Protein AF-A0A843VL43-F1 (afdb_monomer_lite)

Structure (mmCIF, N/CA/C/O backbone):
data_AF-A0A843VL43-F1
#
_entry.id   AF-A0A843VL43-F1
#
loop_
_atom_site.group_PDB
_atom_site.id
_atom_site.type_symbol
_atom_site.label_atom_id
_atom_site.label_alt_id
_atom_site.label_comp_id
_atom_site.label_asym_id
_atom_site.label_entity_id
_atom_site.label_seq_id
_atom_site.pdbx_PDB_ins_code
_atom_site.Cartn_x
_atom_site.Cartn_y
_atom_site.Cartn_z
_atom_site.occupancy
_atom_site.B_iso_or_equiv
_atom_site.auth_seq_id
_atom_site.auth_comp_id
_atom_site.auth_asym_id
_atom_site.auth_atom_id
_atom_site.pdbx_PDB_model_num
ATOM 1 N N . MET A 1 1 ? 20.972 -14.128 -16.898 1.00 31.17 1 MET A N 1
ATOM 2 C CA . MET A 1 1 ? 20.343 -14.040 -15.560 1.00 31.17 1 MET A CA 1
ATOM 3 C C . MET A 1 1 ? 18.910 -14.542 -15.650 1.00 31.17 1 MET A C 1
ATOM 5 O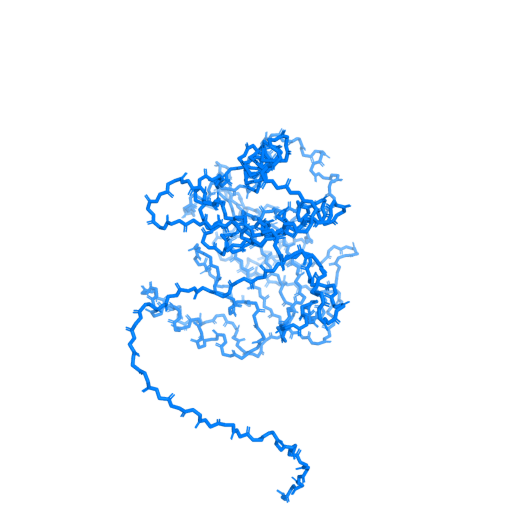 O . MET A 1 1 ? 18.138 -13.987 -16.421 1.00 31.17 1 MET A O 1
ATOM 9 N N . PHE A 1 2 ? 18.573 -15.633 -14.955 1.00 25.14 2 PHE A N 1
ATOM 10 C CA . PHE A 1 2 ? 17.265 -16.288 -15.079 1.00 25.14 2 PHE A CA 1
ATOM 11 C C . PHE A 1 2 ? 16.235 -15.704 -14.109 1.00 25.14 2 PHE A C 1
ATOM 13 O O . PHE A 1 2 ? 16.457 -15.622 -12.905 1.00 25.14 2 PHE A O 1
ATOM 20 N N . SER A 1 3 ? 15.097 -15.310 -14.669 1.00 29.28 3 SER A N 1
ATOM 21 C CA . SER A 1 3 ? 13.958 -14.687 -14.008 1.00 29.28 3 SER A CA 1
ATOM 22 C C . SER A 1 3 ? 12.951 -15.737 -13.520 1.00 29.28 3 SER A C 1
ATOM 24 O O . SER A 1 3 ? 12.512 -16.574 -14.311 1.00 29.28 3 SER A O 1
ATOM 26 N N . SER A 1 4 ? 12.523 -15.672 -12.260 1.00 27.12 4 SER A N 1
ATOM 27 C CA . SER A 1 4 ? 11.413 -16.501 -11.762 1.00 27.12 4 SER A CA 1
ATOM 28 C C . SER A 1 4 ? 10.086 -15.755 -11.872 1.00 27.12 4 SER A C 1
ATOM 30 O O . SER A 1 4 ? 10.003 -14.638 -11.365 1.00 27.12 4 SER A O 1
ATOM 32 N N . PRO A 1 5 ? 9.032 -16.330 -12.472 1.00 26.53 5 PRO A N 1
ATOM 33 C CA . PRO A 1 5 ? 7.680 -15.825 -12.281 1.00 26.53 5 PRO A CA 1
ATOM 34 C C . PRO A 1 5 ? 7.217 -16.220 -10.871 1.00 26.53 5 PRO A C 1
ATOM 36 O O . PRO A 1 5 ? 7.034 -17.402 -10.581 1.00 26.53 5 PRO A O 1
ATOM 39 N N . SER A 1 6 ? 7.075 -15.242 -9.975 1.00 32.88 6 SER A N 1
ATOM 40 C CA . SER A 1 6 ? 6.567 -15.488 -8.620 1.00 32.88 6 SER A CA 1
ATOM 41 C C . SER A 1 6 ? 5.040 -15.331 -8.574 1.00 32.88 6 SER A C 1
ATOM 43 O O . SER A 1 6 ? 4.524 -14.425 -9.234 1.00 32.88 6 SER A O 1
ATOM 45 N N . PRO A 1 7 ? 4.291 -16.167 -7.832 1.00 29.91 7 PRO A N 1
ATOM 46 C CA . PRO A 1 7 ? 2.834 -16.131 -7.853 1.00 29.91 7 PRO A CA 1
ATOM 47 C C . PRO A 1 7 ? 2.217 -15.162 -6.846 1.00 29.91 7 PRO A C 1
ATOM 49 O O . PRO A 1 7 ? 2.772 -14.918 -5.777 1.00 29.91 7 PRO A O 1
ATOM 52 N N . GLU A 1 8 ? 1.012 -14.704 -7.181 1.00 32.78 8 GLU A N 1
ATOM 53 C CA . GLU A 1 8 ? 0.122 -13.880 -6.360 1.00 32.78 8 GLU A CA 1
ATOM 54 C C . GLU A 1 8 ? -0.088 -14.443 -4.940 1.00 32.78 8 GLU A C 1
ATOM 56 O O . GLU A 1 8 ? -0.397 -15.625 -4.748 1.00 32.78 8 GLU A O 1
ATOM 61 N N . GLY A 1 9 ? 0.086 -13.571 -3.942 1.00 31.22 9 GLY A N 1
ATOM 62 C CA . GLY A 1 9 ? -0.143 -13.830 -2.518 1.00 31.22 9 GLY A CA 1
ATOM 63 C C . GLY A 1 9 ? 0.781 -12.999 -1.610 1.00 31.22 9 GLY A C 1
ATOM 64 O O . GLY A 1 9 ? 1.846 -12.560 -2.058 1.00 31.22 9 GLY A O 1
ATOM 65 N N . PRO A 1 10 ? 0.414 -12.763 -0.333 1.00 28.89 10 PRO A N 1
ATOM 66 C CA . PRO A 1 10 ? 1.282 -12.065 0.610 1.00 28.89 10 PRO A CA 1
ATOM 67 C C . PRO A 1 10 ? 2.592 -12.846 0.777 1.00 28.89 10 PRO A C 1
ATOM 69 O O . PRO A 1 10 ? 2.598 -14.042 1.082 1.00 28.89 10 PRO A O 1
ATOM 72 N N . ARG A 1 11 ? 3.715 -12.162 0.524 1.00 39.88 11 ARG A N 1
ATOM 73 C CA . ARG A 1 11 ? 5.058 -12.744 0.617 1.00 39.88 11 ARG A CA 1
ATOM 74 C C . ARG A 1 11 ? 5.336 -13.193 2.057 1.00 39.88 11 ARG A C 1
ATOM 76 O O . ARG A 1 11 ? 5.078 -12.418 2.978 1.00 39.88 11 ARG A O 1
ATOM 83 N N . PRO A 1 12 ? 5.938 -14.372 2.283 1.00 33.97 12 PRO A N 1
ATOM 84 C CA . PRO A 1 12 ? 6.539 -14.664 3.578 1.00 33.97 12 PRO A CA 1
ATOM 85 C C . PRO A 1 12 ? 7.670 -13.655 3.857 1.00 33.97 12 PRO A C 1
ATOM 87 O O . PRO A 1 12 ? 8.388 -13.254 2.933 1.00 33.97 12 PRO A O 1
ATOM 90 N N . ARG A 1 13 ? 7.861 -13.261 5.130 1.00 34.88 13 ARG A N 1
ATOM 91 C CA . ARG A 1 13 ? 8.967 -12.377 5.581 1.00 34.88 13 ARG A CA 1
ATOM 92 C C . ARG A 1 13 ? 10.348 -12.839 5.070 1.00 34.88 13 ARG A C 1
ATOM 94 O O . ARG A 1 13 ? 11.246 -12.019 4.921 1.00 34.88 13 ARG A O 1
ATOM 101 N N . SER A 1 14 ? 10.482 -14.116 4.700 1.00 39.47 14 SER A N 1
ATOM 102 C CA . SER A 1 14 ? 11.682 -14.739 4.128 1.00 39.47 14 SER A CA 1
ATOM 103 C C . SER A 1 14 ? 12.162 -14.181 2.783 1.00 39.47 14 SER A C 1
ATOM 105 O O . SER A 1 14 ? 13.326 -14.365 2.446 1.00 39.47 14 SER A O 1
ATOM 107 N N . SER A 1 15 ? 11.317 -13.489 2.006 1.00 38.56 15 SER A N 1
ATOM 108 C CA . SER A 1 15 ? 11.760 -12.833 0.759 1.00 38.56 15 SER A CA 1
ATOM 109 C C . SER A 1 15 ? 12.540 -11.534 1.010 1.00 38.56 15 SER A C 1
ATOM 111 O O . SER A 1 15 ? 13.099 -10.982 0.062 1.00 38.56 15 SER A O 1
ATOM 113 N N . LYS A 1 16 ? 12.533 -11.025 2.249 1.00 40.84 16 LYS A N 1
ATOM 114 C CA . LYS A 1 16 ? 13.199 -9.782 2.665 1.00 40.84 16 LYS A CA 1
ATOM 115 C C . LYS A 1 16 ? 14.352 -10.012 3.648 1.00 40.84 16 LYS A C 1
ATOM 117 O O . LYS A 1 16 ? 14.972 -9.045 4.055 1.00 40.84 16 LYS A O 1
ATOM 122 N N . THR A 1 17 ? 14.630 -11.257 4.032 1.00 45.25 17 THR A N 1
ATOM 123 C CA . THR A 1 17 ? 15.691 -11.589 4.994 1.00 45.25 17 THR A CA 1
ATOM 124 C C . THR A 1 17 ? 16.971 -12.035 4.289 1.00 45.25 17 THR A C 1
ATOM 126 O O . THR A 1 17 ? 16.927 -12.526 3.149 1.00 45.25 17 THR A O 1
ATOM 129 N N . ALA A 1 18 ? 18.084 -11.816 4.992 1.00 48.31 18 ALA A N 1
ATOM 130 C CA . ALA A 1 18 ? 19.456 -12.077 4.583 1.00 48.31 18 ALA A CA 1
ATOM 131 C C . ALA A 1 18 ? 19.684 -13.506 4.064 1.00 48.31 18 ALA A C 1
ATOM 133 O O . ALA A 1 18 ? 19.039 -14.447 4.525 1.00 48.31 18 ALA A O 1
ATOM 134 N N . PHE A 1 19 ? 20.607 -13.567 3.102 1.00 52.16 19 PHE A N 1
ATOM 135 C CA . PHE A 1 19 ? 21.397 -14.642 2.481 1.00 52.16 19 PHE A CA 1
ATOM 136 C C . PHE A 1 19 ? 21.103 -16.131 2.755 1.00 52.16 19 PHE A C 1
ATOM 138 O O . PHE A 1 19 ? 21.206 -16.925 1.826 1.00 52.16 19 PHE A O 1
ATOM 145 N N . ASP A 1 20 ? 20.702 -16.541 3.957 1.00 55.72 20 ASP A N 1
ATOM 146 C CA . ASP A 1 20 ? 20.701 -17.957 4.310 1.00 55.72 20 ASP A CA 1
ATOM 147 C C . ASP A 1 20 ? 19.389 -18.671 3.954 1.00 55.72 20 ASP A C 1
ATOM 149 O O . ASP A 1 20 ? 18.284 -18.385 4.458 1.00 55.72 20 ASP A O 1
ATOM 153 N N . ASN A 1 21 ? 19.551 -19.700 3.118 1.00 62.78 21 ASN A N 1
ATOM 154 C CA . ASN A 1 21 ? 18.560 -20.720 2.798 1.00 62.78 21 ASN A CA 1
ATOM 155 C C . ASN A 1 21 ? 17.342 -20.235 1.990 1.00 62.78 21 ASN A C 1
ATOM 157 O O . ASN A 1 21 ? 16.242 -20.771 2.164 1.00 62.78 21 ASN A O 1
ATOM 161 N N . ARG A 1 22 ? 17.471 -19.263 1.076 1.00 67.19 22 ARG A N 1
ATOM 162 C CA . ARG A 1 22 ? 16.361 -18.878 0.177 1.00 67.19 22 ARG A CA 1
ATOM 163 C C . ARG A 1 22 ? 15.940 -20.012 -0.717 1.00 67.19 22 ARG A C 1
ATOM 165 O O . ARG A 1 22 ? 14.743 -20.233 -0.884 1.00 67.19 22 ARG A O 1
ATOM 172 N N . THR A 1 23 ? 16.909 -20.738 -1.258 1.00 72.38 23 THR A N 1
ATOM 173 C CA . THR A 1 23 ? 16.643 -21.881 -2.129 1.00 72.38 23 THR A CA 1
ATOM 174 C C . THR A 1 23 ? 15.822 -22.925 -1.375 1.00 72.38 23 THR A C 1
ATOM 176 O O . THR A 1 23 ? 14.791 -23.400 -1.857 1.00 72.38 23 THR A O 1
ATOM 179 N N . THR A 1 24 ? 16.227 -23.217 -0.140 1.00 74.38 24 THR A N 1
ATOM 180 C CA . THR A 1 24 ? 15.564 -24.164 0.761 1.00 74.38 24 THR A CA 1
ATOM 181 C C . THR A 1 24 ? 14.163 -23.686 1.148 1.00 74.38 24 THR A C 1
ATOM 183 O O . THR A 1 24 ? 13.197 -24.440 1.025 1.00 74.38 24 THR A O 1
ATOM 186 N N . LYS A 1 25 ? 14.010 -22.412 1.529 1.00 74.75 25 LYS A N 1
ATOM 187 C CA . LYS A 1 25 ? 12.719 -21.801 1.889 1.00 74.75 25 LYS A CA 1
ATOM 188 C C . LYS A 1 25 ? 11.757 -21.747 0.700 1.00 74.75 25 LYS A C 1
ATOM 190 O O . LYS A 1 25 ? 10.573 -22.026 0.868 1.00 74.75 25 LYS A O 1
ATOM 195 N N . ALA A 1 26 ? 12.246 -21.439 -0.501 1.00 71.81 26 ALA A N 1
ATOM 196 C CA . ALA A 1 26 ? 11.446 -21.421 -1.723 1.00 71.81 26 ALA A CA 1
ATOM 197 C C . ALA A 1 26 ? 10.959 -22.829 -2.098 1.00 71.81 26 ALA A C 1
ATOM 199 O O . ALA A 1 26 ? 9.775 -23.005 -2.390 1.00 71.81 26 ALA A O 1
ATOM 200 N N . LYS A 1 27 ? 11.834 -23.845 -2.015 1.00 80.62 27 LYS A N 1
ATOM 201 C CA . LYS A 1 27 ? 11.464 -25.258 -2.215 1.00 80.62 27 LYS A CA 1
ATOM 202 C C . LYS A 1 27 ? 10.438 -25.727 -1.177 1.00 80.62 27 LYS A C 1
ATOM 204 O O . LYS A 1 27 ? 9.436 -26.340 -1.543 1.00 80.62 27 LYS A O 1
ATOM 209 N N . ALA A 1 28 ? 10.643 -25.397 0.099 1.00 80.69 28 ALA A N 1
ATOM 210 C CA . ALA A 1 28 ? 9.714 -25.730 1.179 1.00 80.69 28 ALA A CA 1
ATOM 211 C C . ALA A 1 28 ? 8.342 -25.064 0.981 1.00 80.69 28 ALA A C 1
ATOM 213 O O . ALA A 1 28 ? 7.307 -25.723 1.078 1.00 80.69 28 ALA A O 1
ATOM 214 N N . TRP A 1 29 ? 8.318 -23.778 0.622 1.00 74.31 29 TRP A N 1
ATOM 215 C CA . TRP A 1 29 ? 7.084 -23.054 0.321 1.00 74.31 29 TRP A CA 1
ATOM 216 C C . TRP A 1 29 ? 6.353 -23.629 -0.897 1.00 74.31 29 TRP A C 1
ATOM 218 O O . TRP A 1 29 ? 5.137 -23.813 -0.847 1.00 74.31 29 TRP A O 1
ATOM 228 N N . ALA A 1 30 ? 7.074 -23.970 -1.969 1.00 80.75 30 ALA A N 1
ATOM 229 C CA . ALA A 1 30 ? 6.486 -24.596 -3.151 1.00 80.75 30 ALA A CA 1
ATOM 230 C C . ALA A 1 30 ? 5.845 -25.951 -2.812 1.00 80.75 30 ALA A C 1
ATOM 232 O O . ALA A 1 30 ? 4.722 -26.214 -3.246 1.00 80.75 30 ALA A O 1
ATOM 233 N N . LYS A 1 31 ? 6.497 -26.755 -1.958 1.00 84.31 31 LYS A N 1
ATOM 234 C CA . LYS A 1 31 ? 5.947 -28.014 -1.431 1.00 84.31 31 LYS A CA 1
ATOM 235 C C . LYS A 1 31 ? 4.651 -27.780 -0.648 1.00 84.31 31 LYS A C 1
ATOM 237 O O . LYS A 1 31 ? 3.651 -28.435 -0.926 1.00 84.31 31 LYS A O 1
ATOM 242 N N . ILE A 1 32 ? 4.634 -26.804 0.266 1.00 84.19 32 ILE A N 1
ATOM 243 C CA . ILE A 1 32 ? 3.438 -26.433 1.048 1.00 84.19 32 ILE A CA 1
ATOM 244 C C . ILE A 1 32 ? 2.298 -25.976 0.131 1.00 84.19 32 ILE A C 1
ATOM 246 O O . ILE A 1 32 ? 1.143 -26.346 0.327 1.00 84.19 32 ILE A O 1
ATOM 250 N N . LYS A 1 33 ? 2.607 -25.177 -0.893 1.00 71.81 33 LYS A N 1
ATOM 251 C CA . LYS A 1 33 ? 1.617 -24.630 -1.829 1.00 71.81 33 LYS A CA 1
ATOM 252 C C . LYS A 1 33 ? 1.274 -25.566 -2.988 1.00 71.81 33 LYS A C 1
ATOM 254 O O . LYS A 1 33 ? 0.540 -25.142 -3.877 1.00 71.81 33 LYS A O 1
ATOM 259 N N . ARG A 1 34 ? 1.776 -26.810 -2.985 1.00 78.69 34 ARG A N 1
ATOM 260 C CA . ARG A 1 34 ? 1.585 -27.802 -4.060 1.00 78.69 34 ARG A CA 1
ATOM 261 C C . ARG A 1 34 ? 1.915 -27.233 -5.448 1.00 78.69 34 ARG A C 1
ATOM 263 O O . ARG A 1 34 ? 1.196 -27.464 -6.416 1.00 78.69 34 ARG A O 1
ATOM 270 N N . ARG A 1 35 ? 2.990 -26.446 -5.543 1.00 73.31 35 ARG A N 1
ATOM 271 C CA . ARG A 1 35 ? 3.456 -25.831 -6.794 1.00 73.31 35 ARG A CA 1
ATOM 272 C C . ARG A 1 35 ? 4.656 -26.583 -7.351 1.00 73.31 35 ARG A C 1
ATOM 274 O O . ARG A 1 35 ? 5.523 -27.023 -6.600 1.00 73.31 35 ARG A O 1
ATOM 281 N N . GLN A 1 36 ? 4.720 -26.680 -8.676 1.00 75.00 36 GLN A N 1
ATOM 282 C CA . GLN A 1 36 ? 5.888 -27.217 -9.364 1.00 75.00 36 GLN A CA 1
ATOM 283 C C . GLN A 1 36 ? 7.069 -26.254 -9.223 1.00 75.00 36 GLN A C 1
ATOM 285 O O . GLN A 1 36 ? 6.929 -25.045 -9.420 1.00 75.00 36 GLN A O 1
ATOM 290 N N . VAL A 1 37 ? 8.230 -26.802 -8.871 1.00 73.12 37 VAL A N 1
ATOM 291 C CA . VAL A 1 37 ? 9.492 -26.063 -8.824 1.00 73.12 37 VAL A CA 1
ATOM 292 C C . VAL A 1 37 ? 10.129 -26.140 -10.215 1.00 73.12 37 VAL A C 1
ATOM 294 O O . VAL A 1 37 ? 10.213 -27.238 -10.767 1.00 73.12 37 VAL A O 1
ATOM 297 N N . PRO A 1 38 ? 10.559 -25.014 -10.810 1.00 68.75 38 PRO A N 1
ATOM 298 C CA . PRO A 1 38 ? 11.208 -25.032 -12.115 1.00 68.75 38 PRO A CA 1
ATOM 299 C C . PRO A 1 38 ? 12.519 -25.828 -12.073 1.00 68.75 38 PRO A C 1
ATOM 301 O O . PRO A 1 38 ? 13.222 -25.830 -11.064 1.00 68.75 38 PRO A O 1
ATOM 304 N N . HIS A 1 39 ? 12.853 -26.482 -13.190 1.00 63.81 39 HIS A N 1
ATOM 305 C CA . HIS A 1 39 ? 14.046 -27.329 -13.305 1.00 63.81 39 HIS A CA 1
ATOM 306 C C . HIS A 1 39 ? 15.350 -26.539 -13.108 1.00 63.81 39 HIS A C 1
ATOM 308 O O . HIS A 1 39 ? 16.287 -27.019 -12.477 1.00 63.81 39 HIS A O 1
ATOM 314 N N . THR A 1 40 ? 15.379 -25.294 -13.584 1.00 60.34 40 THR A N 1
ATOM 315 C CA . THR A 1 40 ? 16.454 -24.339 -13.308 1.00 60.34 40 THR A CA 1
ATOM 316 C C . THR A 1 40 ? 15.930 -23.304 -12.327 1.00 60.34 40 THR A C 1
ATOM 318 O O . THR A 1 40 ? 15.008 -22.547 -12.641 1.00 60.34 40 THR A O 1
ATOM 321 N N . LEU A 1 41 ? 16.502 -23.281 -11.128 1.00 61.88 41 LEU A N 1
ATOM 322 C CA . LEU A 1 41 ? 16.213 -22.237 -10.154 1.00 61.88 41 LEU A CA 1
ATOM 323 C C . LEU A 1 41 ? 16.915 -20.938 -10.579 1.00 61.88 41 LEU A C 1
ATOM 325 O O . LEU A 1 41 ? 17.979 -20.999 -11.203 1.00 61.88 41 LEU A O 1
ATOM 329 N N . PRO A 1 42 ? 16.337 -19.761 -10.277 1.00 59.44 42 PRO A N 1
ATOM 330 C CA . PRO A 1 42 ? 17.087 -18.515 -10.391 1.00 59.44 42 PRO A CA 1
ATOM 331 C C . PRO A 1 42 ? 18.363 -18.642 -9.554 1.00 59.44 42 PRO A C 1
ATOM 333 O O . PRO A 1 42 ? 18.389 -19.397 -8.579 1.00 59.44 42 PRO A O 1
ATOM 336 N N . TYR A 1 43 ? 19.405 -17.914 -9.950 1.00 60.00 43 TYR A N 1
ATOM 337 C CA . TYR A 1 43 ? 20.665 -17.874 -9.212 1.00 60.00 43 TYR A CA 1
ATOM 338 C C . TYR A 1 43 ? 20.350 -17.622 -7.721 1.00 60.00 43 TYR A C 1
ATOM 340 O O . TYR A 1 43 ? 19.564 -16.726 -7.396 1.00 60.00 43 TYR A O 1
ATOM 348 N N . GLY A 1 44 ? 20.779 -18.564 -6.876 1.00 63.03 44 GLY A N 1
ATOM 349 C CA . GLY A 1 44 ? 20.253 -18.774 -5.528 1.00 63.03 44 GLY A CA 1
ATOM 350 C C . GLY A 1 44 ? 21.020 -18.003 -4.460 1.00 63.03 44 GLY A C 1
ATOM 351 O O . GLY A 1 44 ? 21.493 -16.894 -4.697 1.00 63.03 44 GLY A O 1
ATOM 352 N N . ASP A 1 45 ? 21.121 -18.610 -3.277 1.00 53.81 45 ASP A N 1
ATOM 353 C CA . ASP A 1 45 ? 22.027 -18.178 -2.206 1.00 53.81 45 ASP A CA 1
ATOM 354 C C . ASP A 1 45 ? 23.430 -17.943 -2.831 1.00 53.81 45 ASP A C 1
ATOM 356 O O . ASP A 1 45 ? 23.800 -18.685 -3.740 1.00 53.81 45 ASP A O 1
ATOM 360 N N . PHE A 1 46 ? 24.171 -16.899 -2.438 1.00 58.25 46 PHE A N 1
ATOM 361 C CA . PHE A 1 46 ? 25.468 -16.492 -3.037 1.00 58.25 46 PHE A CA 1
ATOM 362 C C . PHE A 1 46 ? 25.473 -15.631 -4.303 1.00 58.25 46 PHE A C 1
ATOM 364 O O . PHE A 1 46 ? 26.480 -15.611 -5.012 1.00 58.25 46 PHE A O 1
ATOM 371 N N . CYS A 1 47 ? 24.422 -14.857 -4.587 1.00 67.69 47 CYS A N 1
ATOM 372 C CA . CYS A 1 47 ? 24.537 -13.846 -5.636 1.00 67.69 47 CYS A CA 1
ATOM 373 C C . CYS A 1 47 ? 24.336 -12.402 -5.215 1.00 67.69 47 CYS A C 1
ATOM 375 O O . CYS A 1 47 ? 23.284 -12.022 -4.704 1.00 67.69 47 CYS A O 1
ATOM 377 N N . GLY A 1 48 ? 25.368 -11.605 -5.510 1.00 72.31 48 GLY A N 1
ATOM 378 C CA . GLY A 1 48 ? 25.447 -10.187 -5.196 1.00 72.31 48 GLY A CA 1
ATOM 379 C C . GLY A 1 48 ? 24.360 -9.344 -5.834 1.00 72.31 48 GLY A C 1
ATOM 380 O O . GLY A 1 48 ? 23.912 -8.366 -5.252 1.00 72.31 48 GLY A O 1
ATOM 381 N N . VAL A 1 49 ? 23.859 -9.741 -7.007 1.00 79.31 49 VAL A N 1
ATOM 382 C CA . VAL A 1 49 ? 22.756 -9.045 -7.673 1.00 79.31 49 VAL A CA 1
ATOM 383 C C . VAL A 1 49 ? 21.691 -10.035 -8.109 1.00 79.31 49 VAL A C 1
ATOM 385 O O . VAL A 1 49 ? 21.975 -11.045 -8.752 1.00 79.31 49 VAL A O 1
ATOM 388 N N . SER A 1 50 ? 20.434 -9.713 -7.805 1.00 81.88 50 SER A N 1
ATOM 389 C CA . SER A 1 50 ? 19.284 -10.513 -8.232 1.00 81.88 50 SER A CA 1
ATOM 390 C C . SER A 1 50 ? 18.243 -9.650 -8.934 1.00 81.88 50 SER A C 1
ATOM 392 O O . SER A 1 50 ? 17.952 -8.541 -8.486 1.00 81.88 50 SER A O 1
ATOM 394 N N . ILE A 1 51 ? 17.630 -10.186 -9.989 1.00 82.88 51 ILE A N 1
ATOM 395 C CA . ILE A 1 51 ? 16.530 -9.537 -10.703 1.00 82.88 51 ILE A CA 1
ATOM 396 C C . ILE A 1 51 ? 15.249 -10.310 -10.426 1.00 82.88 51 ILE A C 1
ATOM 398 O O . ILE A 1 51 ? 15.144 -11.502 -10.714 1.00 82.88 51 ILE A O 1
ATOM 402 N N . ASN A 1 52 ? 14.253 -9.610 -9.901 1.00 81.69 52 ASN A N 1
ATOM 403 C CA . ASN A 1 52 ? 12.900 -10.114 -9.778 1.00 81.69 52 ASN A CA 1
ATOM 404 C C . ASN A 1 52 ? 11.995 -9.385 -10.767 1.00 81.69 52 ASN A C 1
ATOM 406 O O . ASN A 1 52 ? 12.133 -8.181 -10.974 1.00 81.69 52 ASN A O 1
ATOM 410 N N . TRP A 1 53 ? 11.042 -10.099 -11.347 1.00 80.50 53 TRP A N 1
ATOM 411 C CA . TRP A 1 53 ? 10.036 -9.493 -12.200 1.00 80.50 53 TRP A CA 1
ATOM 412 C C . TRP A 1 53 ? 8.662 -10.089 -11.926 1.00 80.50 53 TRP A C 1
ATOM 414 O O . TRP A 1 53 ? 8.522 -11.243 -11.522 1.00 80.50 53 TRP A O 1
ATOM 424 N N . TYR A 1 54 ? 7.625 -9.297 -12.128 1.00 76.12 54 TYR A N 1
ATOM 425 C CA . TYR A 1 54 ? 6.261 -9.782 -12.036 1.00 76.12 54 TYR A CA 1
ATOM 426 C C . TYR A 1 54 ? 5.391 -9.040 -13.022 1.00 76.12 54 TYR A C 1
ATOM 428 O O . TYR A 1 54 ? 5.576 -7.845 -13.261 1.00 76.12 54 TYR A O 1
ATOM 436 N N . VAL A 1 55 ? 4.441 -9.762 -13.603 1.00 77.38 55 VAL A N 1
ATOM 437 C CA . VAL A 1 55 ? 3.445 -9.136 -14.459 1.00 77.38 55 VAL A CA 1
ATOM 438 C C . VAL A 1 55 ? 2.610 -8.216 -13.581 1.00 77.38 55 VAL A C 1
ATOM 440 O O . VAL A 1 55 ? 2.092 -8.625 -12.547 1.00 77.38 55 VAL A O 1
ATOM 443 N N . TYR A 1 56 ? 2.592 -6.944 -13.952 1.00 64.44 56 TYR A N 1
ATOM 444 C CA . TYR A 1 56 ? 2.112 -5.863 -13.111 1.00 64.44 56 TYR A CA 1
ATOM 445 C C . TYR A 1 56 ? 0.723 -5.399 -13.518 1.00 64.44 56 TYR A C 1
ATOM 447 O O . TYR A 1 56 ? -0.115 -5.147 -12.665 1.00 64.44 56 TYR A O 1
ATOM 455 N N . SER A 1 57 ? 0.457 -5.309 -14.820 1.00 67.31 57 SER A N 1
ATOM 456 C CA . SER A 1 57 ? -0.888 -5.021 -15.304 1.00 67.31 57 SER A CA 1
ATOM 457 C C . SER A 1 57 ? -1.108 -5.561 -16.701 1.00 67.31 57 SER A C 1
ATOM 459 O O . SER A 1 57 ? -0.179 -5.622 -17.507 1.00 67.31 57 SER A O 1
ATOM 461 N N . ASP A 1 58 ? -2.361 -5.881 -16.997 1.00 68.56 58 ASP A N 1
ATOM 462 C CA . ASP A 1 58 ? -2.808 -6.225 -18.337 1.00 68.56 58 ASP A CA 1
ATOM 463 C C . ASP A 1 58 ? -3.838 -5.206 -18.834 1.00 68.56 58 ASP A C 1
ATOM 465 O O . ASP A 1 58 ? -4.799 -4.872 -18.138 1.00 68.56 58 ASP A O 1
ATOM 469 N N . TYR A 1 59 ? -3.652 -4.675 -20.041 1.00 66.38 59 TYR A N 1
ATOM 470 C CA . TYR A 1 59 ? -4.574 -3.719 -20.653 1.00 66.38 59 TYR A CA 1
ATOM 471 C C . TYR A 1 59 ? -4.906 -4.105 -22.099 1.00 66.38 59 TYR A C 1
ATOM 473 O O . TYR A 1 59 ? -4.394 -5.066 -22.672 1.00 66.38 59 TYR A O 1
ATOM 481 N N . ARG A 1 60 ? -5.845 -3.373 -22.716 1.00 66.44 60 ARG A N 1
ATOM 482 C CA . ARG A 1 60 ? -6.369 -3.729 -24.050 1.00 66.44 60 ARG A CA 1
ATOM 483 C C . ARG A 1 60 ? -5.282 -3.780 -25.130 1.00 66.44 60 ARG A C 1
ATOM 485 O O . ARG A 1 60 ? -5.349 -4.624 -26.010 1.00 66.44 60 ARG A O 1
ATOM 492 N N . LYS A 1 61 ? -4.303 -2.872 -25.068 1.00 75.94 61 LYS A N 1
ATOM 493 C CA . LYS A 1 61 ? -3.262 -2.704 -26.098 1.00 75.94 61 LYS A CA 1
ATOM 494 C C . LYS A 1 61 ? -1.923 -3.362 -25.739 1.00 75.94 61 LYS A C 1
ATOM 496 O O . LYS A 1 61 ? -1.029 -3.395 -26.578 1.00 75.94 61 LYS A O 1
ATOM 501 N N . GLY A 1 62 ? -1.769 -3.881 -24.525 1.00 82.44 62 GLY A N 1
ATOM 502 C CA . GLY A 1 62 ? -0.462 -4.236 -23.989 1.00 82.44 62 GLY A CA 1
ATOM 503 C C . GLY A 1 62 ? -0.534 -4.747 -22.562 1.00 82.44 62 GLY A C 1
ATOM 504 O O . GLY A 1 62 ? -1.616 -4.982 -22.030 1.00 82.44 62 GLY A O 1
ATOM 505 N N . TRP A 1 63 ? 0.628 -4.897 -21.958 1.00 80.88 63 TRP A N 1
ATOM 506 C CA . TRP A 1 63 ? 0.802 -5.308 -20.578 1.00 80.88 63 TRP A CA 1
ATOM 507 C C . TRP A 1 63 ? 2.086 -4.706 -20.024 1.00 80.88 63 TRP A C 1
ATOM 509 O O . TRP A 1 63 ? 2.963 -4.269 -20.768 1.00 80.88 63 TRP A O 1
ATOM 519 N N . THR A 1 64 ? 2.198 -4.660 -18.705 1.00 82.94 64 THR A N 1
ATOM 520 C CA . THR A 1 64 ? 3.417 -4.225 -18.031 1.00 82.94 64 THR A CA 1
ATOM 521 C C . THR A 1 64 ? 3.924 -5.300 -17.093 1.00 82.94 64 THR A C 1
ATOM 523 O O . THR A 1 64 ? 3.148 -6.072 -16.533 1.00 82.94 64 THR A O 1
ATOM 526 N N . ALA A 1 65 ? 5.234 -5.323 -16.890 1.00 83.62 65 ALA A N 1
ATOM 527 C CA . ALA A 1 65 ? 5.868 -6.056 -15.810 1.00 83.62 65 ALA A CA 1
ATOM 528 C C . ALA A 1 65 ? 6.653 -5.081 -14.940 1.00 83.62 65 ALA A C 1
ATOM 530 O O . ALA A 1 65 ? 7.315 -4.180 -15.453 1.00 83.62 65 ALA A O 1
ATOM 531 N N . ARG A 1 66 ? 6.592 -5.250 -13.621 1.00 85.38 66 ARG A N 1
ATOM 532 C CA . ARG A 1 66 ? 7.507 -4.552 -12.727 1.00 85.38 66 ARG A CA 1
ATOM 533 C C . ARG A 1 66 ? 8.770 -5.386 -12.623 1.00 85.38 66 ARG A C 1
ATOM 535 O O . ARG A 1 66 ? 8.703 -6.578 -12.337 1.00 85.38 66 ARG A O 1
ATOM 542 N N . ILE A 1 67 ? 9.903 -4.738 -12.830 1.00 86.19 67 ILE A N 1
ATOM 543 C CA . ILE A 1 67 ? 11.228 -5.287 -12.594 1.00 86.19 67 ILE A CA 1
ATOM 544 C C . ILE A 1 67 ? 11.795 -4.675 -11.314 1.00 86.19 67 ILE A C 1
ATOM 546 O O . ILE A 1 67 ? 11.573 -3.505 -11.003 1.00 86.19 67 ILE A O 1
ATOM 550 N N . THR A 1 68 ? 12.491 -5.478 -10.525 1.00 86.94 68 THR A N 1
ATOM 551 C CA . THR A 1 68 ? 13.245 -5.030 -9.360 1.00 86.94 68 THR A CA 1
ATOM 552 C C . THR A 1 68 ? 14.626 -5.643 -9.411 1.00 86.94 68 THR A C 1
ATOM 554 O O . THR A 1 68 ? 14.754 -6.863 -9.482 1.00 86.94 68 THR A O 1
ATOM 557 N N . ILE A 1 69 ? 15.637 -4.791 -9.350 1.00 86.88 69 ILE A N 1
ATOM 558 C CA . ILE A 1 69 ? 17.035 -5.179 -9.245 1.00 86.88 69 ILE A CA 1
ATOM 559 C C . ILE A 1 69 ? 17.424 -4.985 -7.788 1.00 86.88 69 ILE A C 1
ATOM 561 O O . ILE A 1 69 ? 17.169 -3.928 -7.214 1.00 86.88 69 ILE A O 1
ATOM 565 N N . PHE A 1 70 ? 17.974 -6.025 -7.183 1.00 86.31 70 PHE A N 1
ATOM 566 C CA . PHE A 1 70 ? 18.436 -6.013 -5.805 1.00 86.31 70 PHE A CA 1
ATOM 567 C C . PHE A 1 70 ? 19.946 -6.154 -5.776 1.00 86.31 70 PHE A C 1
ATOM 569 O O . PHE A 1 70 ? 20.472 -7.033 -6.458 1.00 86.31 70 PHE A O 1
ATOM 576 N N . ASN A 1 71 ? 20.585 -5.340 -4.949 1.00 84.94 71 ASN A N 1
ATOM 577 C CA . ASN A 1 71 ? 21.975 -5.466 -4.562 1.00 84.94 71 ASN A CA 1
ATOM 578 C C . ASN A 1 71 ? 22.046 -6.068 -3.150 1.00 84.94 71 ASN A C 1
ATOM 580 O O . ASN A 1 71 ? 21.516 -5.509 -2.188 1.00 84.94 71 ASN A O 1
ATOM 584 N N . TRP A 1 72 ? 22.656 -7.242 -3.074 1.00 81.25 72 TRP A N 1
ATOM 585 C CA . TRP A 1 72 ? 22.898 -8.035 -1.875 1.00 81.25 72 TRP A CA 1
ATOM 586 C C . TRP A 1 72 ? 24.347 -7.938 -1.396 1.00 81.25 72 TRP A C 1
ATOM 588 O O . TRP A 1 72 ? 24.731 -8.678 -0.498 1.00 81.25 72 TRP A O 1
ATOM 598 N N . GLU A 1 73 ? 25.144 -7.065 -1.995 1.00 83.19 73 GLU A N 1
ATOM 599 C CA . GLU A 1 73 ? 26.513 -6.816 -1.576 1.00 83.19 73 GLU A CA 1
ATOM 600 C C . GLU A 1 73 ? 26.573 -5.716 -0.514 1.00 83.19 73 GLU A C 1
ATOM 602 O O . GLU A 1 73 ? 25.651 -4.911 -0.329 1.00 83.19 73 GLU A O 1
ATOM 607 N N . ASP A 1 74 ? 27.696 -5.683 0.189 1.00 83.88 74 ASP A N 1
ATOM 608 C CA . ASP A 1 74 ? 28.065 -4.650 1.153 1.00 83.88 74 ASP A CA 1
ATOM 609 C C . ASP A 1 74 ? 28.703 -3.413 0.494 1.00 83.88 74 ASP A C 1
ATOM 611 O O . ASP A 1 74 ? 29.062 -2.461 1.183 1.00 83.88 74 ASP A O 1
ATOM 615 N N . TYR A 1 75 ? 28.770 -3.374 -0.840 1.00 81.56 75 TYR A N 1
ATOM 616 C CA . TYR A 1 75 ? 29.217 -2.226 -1.624 1.00 81.56 75 TYR A CA 1
ATOM 617 C C . TYR A 1 75 ? 28.151 -1.745 -2.615 1.00 81.56 75 TYR A C 1
ATOM 619 O O . TYR A 1 75 ? 27.275 -2.487 -3.061 1.00 81.56 75 TYR A O 1
ATOM 627 N N . THR A 1 76 ? 28.212 -0.460 -2.960 1.00 82.31 76 THR A N 1
ATOM 628 C CA . THR A 1 76 ? 27.287 0.179 -3.906 1.00 82.31 76 THR A CA 1
ATOM 629 C C . THR A 1 76 ? 27.792 -0.001 -5.337 1.00 82.31 76 THR A C 1
ATOM 631 O O . THR A 1 76 ? 28.914 0.397 -5.648 1.00 82.31 76 THR A O 1
ATOM 634 N N . PHE A 1 77 ? 26.957 -0.522 -6.241 1.00 81.56 77 PHE A N 1
ATOM 635 C CA . PHE A 1 77 ? 27.289 -0.547 -7.670 1.00 81.56 77 PHE A CA 1
ATOM 636 C C . PHE A 1 77 ? 27.018 0.819 -8.293 1.00 81.56 77 PHE A C 1
ATOM 638 O O . PHE A 1 77 ? 25.864 1.237 -8.383 1.00 81.56 77 PHE A O 1
ATOM 645 N N . GLN A 1 78 ? 28.066 1.494 -8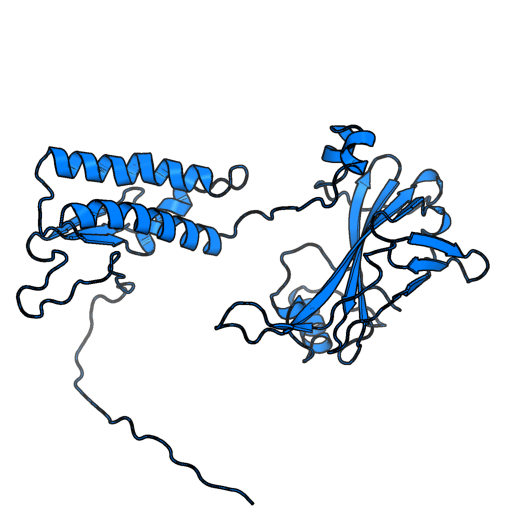.755 1.00 81.94 78 GLN A N 1
ATOM 646 C CA . GLN A 1 78 ? 27.954 2.695 -9.583 1.00 81.94 78 GLN A CA 1
ATOM 647 C C . GLN A 1 78 ? 27.877 2.304 -11.061 1.00 81.94 78 GLN A C 1
ATOM 649 O O . GLN A 1 78 ? 28.532 1.354 -11.481 1.00 81.94 78 GLN A O 1
ATOM 654 N N . ASN A 1 79 ? 27.101 3.046 -11.853 1.00 82.12 79 ASN A N 1
ATOM 655 C CA . ASN A 1 79 ? 26.889 2.783 -13.282 1.00 82.12 79 ASN A CA 1
ATOM 656 C C . ASN A 1 79 ? 26.419 1.350 -13.556 1.00 82.12 79 ASN A C 1
ATOM 658 O O . ASN A 1 79 ? 26.924 0.664 -14.445 1.00 82.12 79 ASN A O 1
ATOM 662 N N . TRP A 1 80 ? 25.465 0.878 -12.754 1.00 85.88 80 TRP A N 1
ATOM 663 C CA . TRP A 1 80 ? 24.941 -0.466 -12.930 1.00 85.88 80 TRP A CA 1
ATOM 664 C C . TRP A 1 80 ? 24.233 -0.604 -14.284 1.00 85.88 80 TRP A C 1
ATOM 666 O O . TRP A 1 80 ? 23.555 0.311 -14.762 1.00 85.88 80 TRP A O 1
ATOM 676 N N . PHE A 1 81 ? 24.345 -1.794 -14.867 1.00 89.19 81 PHE A N 1
ATOM 677 C CA . PHE A 1 81 ? 23.596 -2.189 -16.050 1.00 89.19 81 PHE A CA 1
ATOM 678 C C . PHE A 1 81 ? 23.078 -3.622 -15.907 1.00 89.19 81 PHE A C 1
ATOM 680 O O . PHE A 1 81 ? 23.597 -4.426 -15.132 1.00 89.19 81 PHE A O 1
ATOM 687 N N . ALA A 1 82 ? 22.034 -3.955 -16.658 1.00 88.00 82 ALA A N 1
ATOM 688 C CA . ALA A 1 82 ? 21.445 -5.283 -16.698 1.00 88.00 82 ALA A CA 1
ATOM 689 C C . ALA A 1 82 ? 21.000 -5.628 -18.120 1.00 88.00 82 ALA A C 1
ATOM 691 O O . ALA A 1 82 ? 20.280 -4.873 -18.758 1.00 88.00 82 ALA A O 1
ATOM 692 N N . ALA A 1 83 ? 21.365 -6.811 -18.604 1.00 88.75 83 ALA A N 1
ATOM 693 C CA . ALA A 1 83 ? 20.925 -7.309 -19.902 1.00 88.75 83 ALA A CA 1
ATOM 694 C C . ALA A 1 83 ? 19.920 -8.452 -19.712 1.00 88.75 83 ALA A C 1
ATOM 696 O O . ALA A 1 83 ? 20.222 -9.462 -19.068 1.00 88.75 83 ALA A O 1
ATOM 697 N N . ILE A 1 84 ? 18.718 -8.304 -20.271 1.00 87.88 84 ILE A N 1
ATOM 698 C CA . ILE A 1 84 ? 17.653 -9.306 -20.173 1.00 87.88 84 ILE A CA 1
ATOM 699 C C . ILE A 1 84 ? 17.285 -9.811 -21.555 1.00 87.88 84 ILE A C 1
ATOM 701 O O . ILE A 1 84 ? 16.744 -9.089 -22.391 1.00 87.88 84 ILE A O 1
ATOM 705 N N . GLN A 1 85 ? 17.526 -11.099 -21.764 1.00 88.25 85 GLN A N 1
ATOM 706 C CA . GLN A 1 85 ? 17.105 -11.794 -22.964 1.00 88.25 85 GLN A CA 1
ATOM 707 C C . GLN A 1 85 ? 15.621 -12.165 -22.876 1.00 88.25 85 GLN A C 1
ATOM 709 O O . GLN A 1 85 ? 15.213 -12.923 -21.993 1.00 88.25 85 GLN A O 1
ATOM 714 N N . ILE A 1 86 ? 14.805 -11.689 -23.820 1.00 87.12 86 ILE A N 1
ATOM 715 C CA . ILE A 1 86 ? 13.362 -11.953 -23.837 1.00 87.12 86 ILE A CA 1
ATOM 716 C C . ILE A 1 86 ? 12.987 -12.705 -25.115 1.00 87.12 86 ILE A C 1
ATOM 718 O O . ILE A 1 86 ? 12.803 -12.130 -26.178 1.00 87.12 86 ILE A O 1
ATOM 722 N N . LYS A 1 87 ? 12.784 -14.021 -25.021 1.00 82.88 87 LYS A N 1
ATOM 723 C CA . LYS A 1 87 ? 12.549 -14.851 -26.218 1.00 82.88 87 LYS A CA 1
ATOM 724 C C . LYS A 1 87 ? 11.222 -14.558 -26.933 1.00 82.88 87 LYS A C 1
ATOM 726 O O . LYS A 1 87 ? 11.188 -14.502 -28.154 1.00 82.88 87 LYS A O 1
ATOM 731 N N . LYS A 1 88 ? 10.125 -14.397 -26.182 1.00 83.00 88 LYS A N 1
ATOM 732 C CA . LYS A 1 88 ? 8.758 -14.326 -26.748 1.00 83.00 88 LYS A CA 1
ATOM 733 C C . LYS A 1 88 ? 8.193 -12.908 -26.857 1.00 83.00 88 LYS A C 1
ATOM 735 O O . LYS A 1 88 ? 7.457 -12.615 -27.789 1.00 83.00 88 LYS A O 1
ATOM 740 N N . ALA A 1 89 ? 8.519 -12.036 -25.904 1.00 86.00 89 ALA A N 1
ATOM 741 C CA . ALA A 1 89 ? 7.906 -10.712 -25.784 1.00 86.00 89 ALA A CA 1
ATOM 742 C C . ALA A 1 89 ? 8.767 -9.548 -26.307 1.00 86.00 89 ALA A C 1
ATOM 744 O O . ALA A 1 89 ? 8.294 -8.417 -26.333 1.00 86.00 89 ALA A O 1
ATOM 745 N N . TYR A 1 90 ? 10.008 -9.803 -26.739 1.00 90.00 90 TYR A N 1
ATOM 746 C CA . TYR A 1 90 ? 10.980 -8.759 -27.084 1.00 90.00 90 TYR A CA 1
ATOM 747 C C . TYR A 1 90 ? 10.484 -7.759 -28.124 1.00 90.00 90 TYR A C 1
ATOM 749 O O . TYR A 1 90 ? 10.622 -6.551 -27.935 1.00 90.00 90 TYR A O 1
ATOM 757 N N . ARG A 1 91 ? 9.859 -8.252 -29.201 1.00 89.25 91 ARG A N 1
ATOM 758 C CA . ARG A 1 91 ? 9.315 -7.385 -30.256 1.00 89.25 91 ARG A CA 1
ATOM 759 C C . ARG A 1 91 ? 8.350 -6.363 -29.664 1.00 89.25 91 ARG A C 1
ATOM 761 O O . ARG A 1 91 ? 8.482 -5.177 -29.939 1.00 89.25 91 ARG A O 1
ATOM 768 N N . GLY A 1 92 ? 7.499 -6.811 -28.744 1.00 87.88 92 GLY A N 1
ATOM 769 C CA . GLY A 1 92 ? 6.535 -5.971 -28.054 1.00 87.88 92 GLY A CA 1
ATOM 770 C C . GLY A 1 92 ? 7.103 -4.972 -27.060 1.00 87.88 92 GLY A C 1
ATOM 771 O O . GLY A 1 92 ? 6.315 -4.153 -26.620 1.00 87.88 92 GLY A O 1
ATOM 772 N N . TYR A 1 93 ? 8.386 -4.993 -26.686 1.00 90.75 93 TYR A N 1
ATOM 773 C CA . TYR A 1 93 ? 8.911 -4.007 -25.734 1.00 90.75 93 TYR A CA 1
ATOM 774 C C . TYR A 1 93 ? 8.682 -2.580 -26.254 1.00 90.75 93 TYR A C 1
ATOM 776 O O . TYR A 1 93 ? 9.041 -2.263 -27.390 1.00 90.75 93 TYR A O 1
ATOM 784 N N . GLU A 1 94 ? 8.046 -1.750 -25.433 1.00 86.75 94 GLU A N 1
ATOM 785 C CA . GLU A 1 94 ? 7.754 -0.352 -25.743 1.00 86.75 94 GLU A CA 1
ATOM 786 C C . GLU A 1 94 ? 8.726 0.561 -25.005 1.00 86.75 94 GLU A C 1
ATOM 788 O O . GLU A 1 94 ? 9.429 1.334 -25.647 1.00 86.75 94 GLU A O 1
ATOM 793 N N . ASN A 1 95 ? 8.760 0.480 -23.670 1.00 85.12 95 ASN A N 1
ATOM 794 C CA . ASN A 1 95 ? 9.609 1.340 -22.854 1.00 85.12 95 ASN A CA 1
ATOM 795 C C . ASN A 1 95 ? 9.839 0.778 -21.439 1.00 85.12 95 ASN A C 1
ATOM 797 O O . ASN A 1 95 ? 9.141 -0.136 -20.987 1.00 85.12 95 ASN A O 1
ATOM 801 N N . VAL A 1 96 ? 10.789 1.372 -20.722 1.00 82.75 96 VAL A N 1
ATOM 802 C CA . VAL A 1 96 ? 11.044 1.200 -19.291 1.00 82.75 96 VAL A CA 1
ATOM 803 C C . VAL A 1 96 ? 11.103 2.587 -18.641 1.00 82.75 96 VAL A C 1
ATOM 805 O O . VAL A 1 96 ? 11.660 3.510 -19.217 1.00 82.75 96 VAL A O 1
ATOM 808 N N . TYR A 1 97 ? 10.452 2.778 -17.491 1.00 77.38 97 TYR A N 1
ATOM 809 C CA . TYR A 1 97 ? 10.142 4.141 -17.013 1.00 77.38 97 TYR A CA 1
ATOM 810 C C . TYR A 1 97 ? 11.164 4.743 -16.042 1.00 77.38 97 TYR A C 1
ATOM 812 O O . TYR A 1 97 ? 11.287 5.959 -15.983 1.00 77.38 97 TYR A O 1
ATOM 820 N N . SER A 1 98 ? 11.877 3.916 -15.281 1.00 79.69 98 SER A N 1
ATOM 821 C CA . SER A 1 98 ? 12.853 4.369 -14.272 1.00 79.69 98 SER A CA 1
ATOM 822 C C . SER A 1 98 ? 14.298 4.006 -14.621 1.00 79.69 98 SER A C 1
ATOM 824 O O . SER A 1 98 ? 15.202 4.305 -13.853 1.00 79.69 98 SER A O 1
ATOM 826 N N . PHE A 1 99 ? 14.504 3.355 -15.768 1.00 85.44 99 PHE A N 1
ATOM 827 C CA . PHE A 1 99 ? 15.807 2.972 -16.321 1.00 85.44 99 PHE A CA 1
ATOM 828 C C . PHE A 1 99 ? 15.900 3.532 -17.743 1.00 85.44 99 PHE A C 1
ATOM 830 O O . PHE A 1 99 ? 14.872 3.873 -18.326 1.00 85.44 99 PHE A O 1
ATOM 837 N N . ASN A 1 100 ? 17.091 3.583 -18.327 1.00 87.19 100 ASN A N 1
ATOM 838 C CA . ASN A 1 100 ? 17.223 3.647 -19.778 1.00 87.19 100 ASN A CA 1
ATOM 839 C C . ASN A 1 100 ? 17.222 2.215 -20.328 1.00 87.19 100 ASN A C 1
ATOM 841 O O . ASN A 1 100 ? 17.815 1.321 -19.725 1.00 87.19 100 ASN A O 1
ATOM 845 N N . GLY A 1 101 ? 16.497 1.969 -21.418 1.00 90.31 101 GLY A N 1
ATOM 846 C CA . GLY A 1 101 ? 16.256 0.622 -21.926 1.00 90.31 101 GLY A CA 1
ATOM 847 C C . GLY A 1 101 ? 16.392 0.528 -23.436 1.00 90.31 101 GLY A C 1
ATOM 848 O O . GLY A 1 101 ? 15.487 0.939 -24.164 1.00 90.31 101 GLY A O 1
ATOM 849 N N . THR A 1 102 ? 17.470 -0.099 -23.897 1.00 91.81 102 THR A N 1
ATOM 850 C CA . THR A 1 102 ? 17.845 -0.182 -25.311 1.00 91.81 102 THR A CA 1
ATOM 851 C C . THR A 1 102 ? 17.613 -1.586 -25.861 1.00 91.81 102 THR A C 1
ATOM 853 O O . THR A 1 102 ? 18.042 -2.591 -25.291 1.00 91.81 102 THR A O 1
ATOM 856 N N . LYS A 1 103 ? 16.927 -1.674 -27.005 1.00 92.00 103 LYS A N 1
ATOM 857 C CA . LYS A 1 103 ? 16.769 -2.929 -27.752 1.00 92.00 103 LYS A CA 1
ATOM 858 C C . LYS A 1 103 ? 18.089 -3.282 -28.438 1.00 92.00 103 LYS A C 1
ATOM 860 O O . LYS A 1 103 ? 18.546 -2.524 -29.282 1.00 92.00 103 LYS A O 1
ATOM 865 N N . LEU A 1 104 ? 18.636 -4.461 -28.146 1.00 90.00 104 LEU A N 1
ATOM 866 C CA . LEU A 1 104 ? 19.806 -5.019 -28.830 1.00 90.00 104 LEU A CA 1
ATOM 867 C C . LEU A 1 104 ? 19.386 -6.244 -29.664 1.00 90.00 104 LEU A C 1
ATOM 869 O O . LEU A 1 104 ? 19.390 -7.370 -29.154 1.00 90.00 104 LEU A O 1
ATOM 873 N N . PRO A 1 105 ? 18.939 -6.045 -30.920 1.00 83.88 105 PRO A N 1
ATOM 874 C CA . PRO A 1 105 ? 18.415 -7.132 -31.750 1.00 83.88 105 PRO A CA 1
ATOM 875 C C . PRO A 1 105 ? 19.503 -8.135 -32.145 1.00 83.88 105 PRO A C 1
ATOM 877 O O . PRO A 1 105 ? 19.228 -9.330 -32.221 1.00 83.88 105 PRO A O 1
ATOM 880 N N . GLU A 1 106 ? 20.740 -7.662 -32.305 1.00 85.88 106 GLU A N 1
ATOM 881 C CA . GLU A 1 106 ? 21.920 -8.466 -32.648 1.00 85.88 106 GLU A CA 1
ATOM 882 C C . GLU A 1 106 ? 22.310 -9.453 -31.535 1.00 85.88 106 GLU A C 1
ATOM 884 O O . GLU A 1 106 ? 22.927 -10.482 -31.794 1.00 85.88 106 GLU A O 1
ATOM 889 N N . LEU A 1 107 ? 21.880 -9.197 -30.294 1.00 84.62 107 LEU A N 1
ATOM 890 C CA . LEU A 1 107 ? 22.172 -10.032 -29.130 1.00 84.62 107 LEU A CA 1
ATOM 891 C C . LEU A 1 107 ? 20.968 -10.889 -28.730 1.00 84.62 107 LEU A C 1
ATOM 893 O O . LEU A 1 107 ? 20.462 -10.794 -27.614 1.00 84.62 107 LEU A O 1
ATOM 897 N N . ASN A 1 108 ? 20.496 -11.751 -29.629 1.00 86.06 108 ASN A N 1
ATOM 898 C CA . ASN A 1 108 ? 19.467 -12.761 -29.342 1.00 86.06 108 ASN A CA 1
ATOM 899 C C . ASN A 1 108 ? 18.200 -12.220 -28.643 1.00 86.06 108 ASN A C 1
ATOM 901 O O . ASN A 1 108 ? 17.700 -12.854 -27.705 1.00 86.06 108 ASN A O 1
ATOM 905 N N . ASN A 1 109 ? 17.659 -11.086 -29.104 1.00 87.25 109 ASN A N 1
ATOM 906 C CA . ASN A 1 109 ? 16.473 -10.439 -28.523 1.00 87.25 109 ASN A CA 1
ATOM 907 C C . ASN A 1 109 ? 16.683 -9.980 -27.065 1.00 87.25 109 ASN A C 1
ATOM 909 O O . ASN A 1 109 ? 15.873 -10.270 -26.175 1.00 87.25 109 ASN A O 1
ATOM 913 N N . THR A 1 110 ? 17.790 -9.278 -26.820 1.00 90.38 110 THR A N 1
ATOM 914 C CA . THR A 1 110 ? 18.152 -8.758 -25.496 1.00 90.38 110 THR A CA 1
ATOM 915 C C . THR A 1 110 ? 17.776 -7.292 -25.356 1.00 90.38 110 THR A C 1
ATOM 917 O O . THR A 1 110 ? 17.946 -6.494 -26.277 1.00 90.38 110 THR A O 1
ATOM 920 N N . ILE A 1 111 ? 17.250 -6.935 -24.190 1.00 90.44 111 ILE A N 1
ATOM 921 C CA . ILE A 1 111 ? 17.038 -5.551 -23.781 1.00 90.44 111 ILE A CA 1
ATOM 922 C C . ILE A 1 111 ? 18.119 -5.214 -22.766 1.00 90.44 111 ILE A C 1
ATOM 924 O O . ILE A 1 111 ? 18.283 -5.926 -21.773 1.00 90.44 111 ILE A O 1
ATOM 928 N N . PHE A 1 112 ? 18.866 -4.159 -23.046 1.00 92.38 112 PHE A N 1
ATOM 929 C CA . PHE A 1 112 ? 19.878 -3.618 -22.159 1.00 92.38 112 PHE A CA 1
ATOM 930 C C . PHE A 1 112 ? 19.258 -2.519 -21.304 1.00 92.38 112 PHE A C 1
ATOM 932 O O . PHE A 1 112 ? 18.593 -1.639 -21.840 1.00 92.38 112 PHE A O 1
ATOM 939 N N . PHE A 1 113 ? 19.455 -2.590 -19.994 1.00 91.12 113 PHE A N 1
ATOM 940 C CA . PHE A 1 113 ? 18.988 -1.624 -19.013 1.00 91.12 113 PHE A CA 1
ATOM 941 C C . PHE A 1 113 ? 20.172 -0.974 -18.321 1.00 91.12 113 PHE A C 1
ATOM 943 O O . PHE A 1 113 ? 21.099 -1.669 -17.918 1.00 91.12 113 PHE A O 1
ATOM 950 N N . GLU A 1 114 ? 20.096 0.327 -18.108 1.00 89.06 114 GLU A N 1
ATOM 951 C CA . GLU A 1 114 ? 21.066 1.092 -17.328 1.00 89.06 114 GLU A CA 1
ATOM 952 C C . GLU A 1 114 ? 20.333 2.141 -16.486 1.00 89.06 114 GLU A C 1
ATOM 954 O O . GLU A 1 114 ? 19.202 2.533 -16.794 1.00 89.06 114 GLU A O 1
ATOM 959 N N . GLY A 1 115 ? 20.947 2.571 -15.387 1.00 81.00 115 GLY A N 1
ATOM 960 C CA . GLY A 1 115 ? 20.373 3.623 -14.552 1.00 81.00 115 GLY A CA 1
ATOM 961 C C . GLY A 1 115 ? 20.334 4.976 -15.271 1.00 81.00 115 GLY A C 1
ATOM 962 O O . GLY A 1 115 ? 21.218 5.303 -16.059 1.00 81.00 115 GLY A O 1
ATOM 963 N N . LEU A 1 116 ? 19.312 5.783 -14.980 1.00 80.81 116 LEU A N 1
ATOM 964 C CA . LEU A 1 116 ? 19.246 7.168 -15.458 1.00 80.81 116 LEU A CA 1
ATOM 965 C C . LEU A 1 116 ? 20.327 8.032 -14.777 1.00 80.81 116 LEU A C 1
ATOM 967 O O . LEU A 1 116 ? 20.781 7.686 -13.680 1.00 80.81 116 LEU A O 1
ATOM 971 N N . PRO A 1 117 ? 20.719 9.178 -15.365 1.00 77.81 117 PRO A N 1
ATOM 972 C CA . PRO A 1 117 ? 21.602 10.135 -14.700 1.00 77.81 117 PRO A CA 1
ATOM 973 C C . PRO A 1 117 ? 21.053 10.524 -13.318 1.00 77.81 117 PRO A C 1
ATOM 975 O O . PRO A 1 117 ? 19.902 10.935 -13.202 1.00 77.81 117 PRO A O 1
ATOM 978 N N . GLY A 1 118 ? 21.851 10.348 -12.260 1.00 70.31 118 GLY A N 1
ATOM 979 C CA . GLY A 1 118 ? 21.428 10.582 -10.869 1.00 70.31 118 GLY A CA 1
ATOM 980 C C . GLY A 1 118 ? 20.698 9.411 -10.191 1.00 70.31 118 GLY A C 1
ATOM 981 O O . GLY A 1 118 ? 20.480 9.460 -8.985 1.00 70.31 118 GLY A O 1
ATOM 982 N N . LEU A 1 119 ? 20.373 8.341 -10.926 1.00 70.94 119 LEU A N 1
ATOM 983 C CA . LEU A 1 119 ? 19.822 7.069 -10.425 1.00 70.94 119 LEU A CA 1
ATOM 984 C C . LEU A 1 119 ? 20.674 5.868 -10.877 1.00 70.94 119 LEU A C 1
ATOM 986 O O . LEU A 1 119 ? 20.215 4.728 -10.937 1.00 70.94 119 LEU A O 1
ATOM 990 N N . ASN A 1 120 ? 21.941 6.100 -11.197 1.00 77.94 120 ASN A N 1
ATOM 991 C CA . ASN A 1 120 ? 22.892 5.103 -11.686 1.00 77.94 120 ASN A CA 1
ATOM 992 C C . ASN A 1 120 ? 23.588 4.308 -10.567 1.00 77.94 120 ASN A C 1
ATOM 994 O O . ASN A 1 120 ? 24.571 3.622 -10.840 1.00 77.94 120 ASN A O 1
ATOM 998 N N . TYR A 1 121 ? 23.097 4.367 -9.325 1.00 80.12 121 TYR A N 1
ATOM 999 C CA . TYR A 1 121 ? 23.670 3.650 -8.184 1.00 80.12 121 TYR A CA 1
ATOM 1000 C C . TYR A 1 121 ? 22.695 2.636 -7.569 1.00 80.12 121 TYR A C 1
ATOM 1002 O O . TYR A 1 121 ? 21.564 2.957 -7.207 1.00 80.12 121 TYR A O 1
ATOM 1010 N N . LEU A 1 122 ? 23.139 1.394 -7.406 1.00 80.12 122 LEU A N 1
ATOM 1011 C CA . LEU A 1 122 ? 22.437 0.372 -6.628 1.00 80.12 122 LEU A CA 1
ATOM 1012 C C . LEU A 1 122 ? 23.080 0.299 -5.246 1.00 80.12 122 LEU A C 1
ATOM 1014 O O . LEU A 1 122 ? 24.172 -0.247 -5.100 1.00 80.12 122 LEU A O 1
ATOM 1018 N N . MET A 1 123 ? 22.400 0.862 -4.248 1.00 82.69 123 MET A N 1
ATOM 1019 C CA . MET A 1 123 ? 22.884 0.923 -2.864 1.00 82.69 123 MET A CA 1
ATOM 1020 C C . MET A 1 123 ? 23.242 -0.456 -2.302 1.00 82.69 123 MET A C 1
ATOM 1022 O O . MET A 1 123 ? 22.646 -1.455 -2.694 1.00 82.69 123 MET A O 1
ATOM 1026 N N . LEU A 1 124 ? 24.201 -0.491 -1.383 1.00 80.75 124 LEU A N 1
ATOM 1027 C CA . LEU A 1 124 ? 24.548 -1.664 -0.577 1.00 80.75 124 LEU A CA 1
ATOM 1028 C C . LEU A 1 124 ? 23.410 -2.114 0.358 1.00 80.75 124 LEU A C 1
ATOM 1030 O O . LEU A 1 124 ? 22.400 -1.423 0.523 1.00 80.75 124 LEU A O 1
ATOM 1034 N N . ILE A 1 125 ? 23.587 -3.276 0.984 1.00 78.31 125 ILE A N 1
ATOM 1035 C CA . ILE A 1 125 ? 22.711 -3.771 2.052 1.00 78.31 125 ILE A CA 1
ATOM 1036 C C . ILE A 1 125 ? 22.677 -2.807 3.246 1.00 78.31 125 ILE A C 1
ATOM 1038 O O . ILE A 1 125 ? 23.713 -2.475 3.810 1.00 78.31 125 ILE A O 1
ATOM 1042 N N . SER A 1 126 ? 21.482 -2.467 3.732 1.00 77.19 126 SER A N 1
ATOM 1043 C CA . SER A 1 126 ? 21.295 -1.701 4.969 1.00 77.19 126 SER A CA 1
ATOM 1044 C C . SER A 1 126 ? 20.598 -2.519 6.060 1.00 77.19 126 SER A C 1
ATOM 1046 O O . SER A 1 126 ? 19.849 -3.458 5.779 1.00 77.19 126 SER A O 1
ATOM 1048 N N . SER A 1 127 ? 20.805 -2.144 7.321 1.00 68.75 127 SER A N 1
ATOM 1049 C CA . SER A 1 127 ? 20.014 -2.657 8.448 1.00 68.75 127 SER A CA 1
ATOM 1050 C C . SER A 1 127 ? 18.651 -1.958 8.494 1.00 68.75 127 SER A C 1
ATOM 1052 O O . SER A 1 127 ? 18.558 -0.774 8.164 1.00 68.75 127 SER A O 1
ATOM 1054 N N . GLU A 1 128 ? 17.579 -2.664 8.869 1.00 62.38 128 GLU A N 1
ATOM 1055 C CA . GLU A 1 128 ? 16.311 -1.995 9.195 1.00 62.38 128 GLU A CA 1
ATOM 1056 C C . GLU A 1 128 ? 16.500 -1.063 10.404 1.00 62.38 128 GLU A C 1
ATOM 1058 O O . GLU A 1 128 ? 17.233 -1.383 11.335 1.00 62.38 128 GLU A O 1
ATOM 1063 N N . ASN A 1 129 ? 15.792 0.070 10.426 1.00 52.50 129 ASN A N 1
ATOM 1064 C CA . ASN A 1 129 ? 15.786 1.012 11.557 1.00 52.50 129 ASN A CA 1
ATOM 1065 C C . ASN A 1 129 ? 15.025 0.477 12.794 1.00 52.50 129 ASN A C 1
ATOM 1067 O O . ASN A 1 129 ? 14.639 1.256 13.663 1.00 52.50 129 ASN A O 1
ATOM 1071 N N . ASP A 1 130 ? 14.746 -0.827 12.854 1.00 54.75 130 ASP A N 1
ATOM 1072 C CA . ASP A 1 130 ? 14.046 -1.476 13.959 1.00 54.75 130 ASP A CA 1
ATOM 1073 C C . ASP A 1 130 ? 15.080 -2.131 14.896 1.00 54.75 130 ASP A C 1
ATOM 1075 O O . ASP A 1 130 ? 15.735 -3.093 14.488 1.00 54.75 130 ASP A O 1
ATOM 1079 N N . PRO A 1 131 ? 15.219 -1.664 16.153 1.00 51.72 131 PRO A N 1
ATOM 1080 C CA . PRO A 1 131 ? 16.170 -2.212 17.123 1.00 51.72 131 PRO A CA 1
ATOM 1081 C C . PRO A 1 131 ? 15.974 -3.707 17.420 1.00 51.72 131 PRO A C 1
ATOM 1083 O O . PRO A 1 131 ? 16.890 -4.357 17.916 1.00 51.72 131 PRO A O 1
ATOM 1086 N N . SER A 1 132 ? 14.787 -4.257 17.135 1.00 52.38 132 SER A N 1
ATOM 1087 C CA . SER A 1 132 ? 14.445 -5.666 17.365 1.00 52.38 132 SER A CA 1
ATOM 1088 C C . SER A 1 132 ? 14.706 -6.578 16.157 1.00 52.38 132 SER A C 1
ATOM 1090 O O . SER A 1 132 ? 14.669 -7.804 16.281 1.00 52.38 132 SER A O 1
ATOM 1092 N N . SER A 1 133 ? 14.983 -5.999 14.983 1.00 53.34 133 SER A N 1
ATOM 1093 C CA . SER A 1 133 ? 15.138 -6.712 13.715 1.00 53.34 133 SER A CA 1
ATOM 1094 C C . SER A 1 133 ? 16.583 -6.610 13.221 1.00 53.34 133 SER A C 1
ATOM 1096 O O . SER A 1 133 ? 16.978 -5.628 12.603 1.00 53.34 133 SER A O 1
ATOM 1098 N N . GLN A 1 134 ? 17.378 -7.672 13.388 1.00 54.09 134 GLN A N 1
ATOM 1099 C CA . GLN A 1 134 ? 18.675 -7.831 12.697 1.00 54.09 134 GLN A CA 1
ATOM 1100 C C . GLN A 1 134 ? 18.514 -8.151 11.190 1.00 54.09 134 GLN A C 1
ATOM 1102 O O . GLN A 1 134 ? 19.393 -8.745 10.558 1.00 54.09 134 GLN A O 1
ATOM 1107 N N . ALA A 1 135 ? 17.377 -7.812 10.575 1.00 58.88 135 ALA A N 1
ATOM 1108 C CA . ALA A 1 135 ? 17.141 -8.112 9.172 1.00 58.88 135 ALA A CA 1
ATOM 1109 C C . ALA A 1 135 ? 17.964 -7.180 8.269 1.00 58.88 135 ALA A C 1
ATOM 1111 O O . ALA A 1 135 ? 17.718 -5.979 8.178 1.00 58.88 135 ALA A O 1
ATOM 1112 N N . ARG A 1 136 ? 18.927 -7.765 7.550 1.00 69.00 136 ARG A N 1
ATOM 1113 C CA . ARG A 1 136 ? 19.647 -7.106 6.452 1.00 69.00 136 ARG A CA 1
ATOM 1114 C C . ARG A 1 136 ? 18.734 -6.967 5.230 1.00 69.00 136 ARG A C 1
ATOM 1116 O O . ARG A 1 136 ? 18.235 -7.973 4.716 1.00 69.00 136 ARG A O 1
ATOM 1123 N N . VAL A 1 137 ? 18.547 -5.739 4.754 1.00 76.81 137 VAL A N 1
ATOM 1124 C CA . VAL A 1 137 ? 17.703 -5.387 3.605 1.00 76.81 137 VAL A CA 1
ATOM 1125 C C . VAL A 1 137 ? 18.593 -5.013 2.420 1.00 76.81 137 VAL A C 1
ATOM 1127 O O . VAL A 1 137 ? 19.504 -4.209 2.580 1.00 76.81 137 VAL A O 1
ATOM 1130 N N . PRO A 1 138 ? 18.344 -5.556 1.218 1.00 81.06 138 PRO A N 1
ATOM 1131 C CA . PRO A 1 138 ? 19.121 -5.205 0.036 1.00 81.06 138 PRO A CA 1
ATOM 1132 C C . PRO A 1 138 ? 18.829 -3.775 -0.410 1.00 81.06 138 PRO A C 1
ATOM 1134 O O . PRO A 1 138 ? 17.675 -3.322 -0.365 1.00 81.06 138 PRO A O 1
ATOM 1137 N N . GLY A 1 139 ? 19.828 -3.117 -0.990 1.00 83.12 139 GLY A N 1
ATOM 1138 C CA . GLY A 1 139 ? 19.533 -1.996 -1.866 1.00 83.12 139 GLY A CA 1
ATOM 1139 C C . GLY A 1 139 ? 18.698 -2.480 -3.048 1.00 83.12 139 GLY A C 1
ATOM 1140 O O . GLY A 1 139 ? 18.848 -3.601 -3.542 1.00 83.12 139 GLY A O 1
ATOM 1141 N N . LYS A 1 140 ? 17.744 -1.662 -3.483 1.00 86.62 140 LYS A N 1
ATOM 1142 C CA . LYS A 1 140 ? 16.814 -2.038 -4.548 1.00 86.62 140 LYS A CA 1
ATOM 1143 C C . LYS A 1 140 ? 16.572 -0.869 -5.483 1.00 86.62 140 LYS A C 1
ATOM 1145 O O . LYS A 1 140 ? 16.370 0.251 -5.030 1.00 86.62 140 LYS A O 1
ATOM 1150 N N . GLN A 1 141 ? 16.482 -1.164 -6.770 1.00 84.06 141 GLN A N 1
ATOM 1151 C CA . GLN A 1 141 ? 15.891 -0.266 -7.750 1.00 84.06 141 GLN A CA 1
ATOM 1152 C C . GLN A 1 141 ? 14.731 -0.951 -8.453 1.00 84.06 141 GLN A C 1
ATOM 1154 O O . GLN A 1 141 ? 14.773 -2.147 -8.750 1.00 84.06 141 GLN A O 1
ATOM 1159 N N . GLN A 1 142 ? 13.666 -0.196 -8.696 1.00 88.25 142 GLN A N 1
ATOM 1160 C CA . GLN A 1 142 ? 12.453 -0.702 -9.320 1.00 88.25 142 GLN A CA 1
ATOM 1161 C C . GLN A 1 142 ? 12.135 0.100 -10.563 1.00 88.25 142 GLN A C 1
ATOM 1163 O O . GLN A 1 142 ? 12.315 1.310 -10.597 1.00 88.25 142 GLN A O 1
ATOM 1168 N N . SER A 1 143 ? 11.611 -0.591 -11.564 1.00 84.50 143 SER A N 1
ATOM 1169 C CA . SER A 1 143 ? 11.084 0.046 -12.756 1.00 84.50 143 SER A CA 1
ATOM 1170 C C . SER A 1 143 ? 9.908 -0.749 -13.295 1.00 84.50 143 SER A C 1
ATOM 1172 O O . SER A 1 143 ? 9.674 -1.905 -12.930 1.00 84.50 143 SER A O 1
ATOM 1174 N N . VAL A 1 144 ? 9.144 -0.120 -14.174 1.00 84.06 144 VAL A N 1
ATOM 1175 C CA . VAL A 1 144 ? 8.068 -0.767 -14.917 1.00 84.06 144 VAL A CA 1
ATOM 1176 C C . VAL A 1 144 ? 8.499 -0.860 -16.370 1.00 84.06 144 VAL A C 1
ATOM 1178 O O . VAL A 1 144 ? 8.928 0.130 -16.950 1.00 84.06 144 VAL A O 1
ATOM 1181 N N . ILE A 1 145 ? 8.363 -2.047 -16.951 1.00 85.00 145 ILE A N 1
ATOM 1182 C CA . ILE A 1 145 ? 8.614 -2.332 -18.361 1.00 85.00 145 ILE A CA 1
ATOM 1183 C C . ILE A 1 145 ? 7.258 -2.532 -19.039 1.00 85.00 145 ILE A C 1
ATOM 1185 O O . ILE A 1 145 ? 6.415 -3.270 -18.521 1.00 85.00 145 ILE A O 1
ATOM 1189 N N . SER A 1 146 ? 7.030 -1.881 -20.178 1.00 85.12 146 SER A N 1
ATOM 1190 C CA . SER A 1 146 ? 5.800 -2.007 -20.962 1.00 85.12 146 SER A CA 1
ATOM 1191 C C . SER A 1 146 ? 6.003 -2.789 -22.252 1.00 85.12 146 SER A C 1
ATOM 1193 O O . SER A 1 146 ? 7.040 -2.700 -22.911 1.00 85.12 146 SER A O 1
ATOM 1195 N N . PHE A 1 147 ? 4.970 -3.546 -22.614 1.00 87.44 147 PHE A N 1
ATOM 1196 C CA . PHE A 1 147 ? 4.929 -4.370 -23.808 1.00 87.44 147 PHE A CA 1
ATOM 1197 C C . PHE A 1 147 ? 3.607 -4.189 -24.560 1.00 87.44 147 PHE A C 1
ATOM 1199 O O . PHE A 1 147 ? 2.530 -4.230 -23.967 1.00 87.44 147 PHE A O 1
ATOM 1206 N N . THR A 1 148 ? 3.666 -4.080 -25.887 1.00 85.00 148 THR A N 1
ATOM 1207 C CA . THR A 1 148 ? 2.493 -4.066 -26.763 1.00 85.00 148 THR A CA 1
ATOM 1208 C C . THR A 1 148 ? 2.040 -5.474 -27.139 1.00 85.00 148 THR A C 1
ATOM 1210 O O . THR A 1 148 ? 2.837 -6.331 -27.536 1.00 85.00 148 THR A O 1
ATOM 1213 N N . LYS A 1 149 ? 0.723 -5.700 -27.097 1.00 82.88 149 LYS A N 1
ATOM 1214 C CA . LYS A 1 149 ? 0.089 -6.943 -27.569 1.00 82.88 149 LYS A CA 1
ATOM 1215 C C . LYS A 1 149 ? 0.082 -7.047 -29.093 1.00 82.88 149 LYS A C 1
ATOM 1217 O O . LYS A 1 149 ? 0.097 -8.154 -29.619 1.00 82.88 149 LYS A O 1
ATOM 1222 N N . LYS A 1 150 ? 0.127 -5.914 -29.812 1.00 82.81 150 LYS A N 1
ATOM 1223 C CA . LYS A 1 150 ? 0.121 -5.889 -31.289 1.00 82.81 150 LYS A CA 1
ATOM 1224 C C . LYS A 1 150 ? 1.290 -6.683 -31.880 1.00 82.81 150 LYS A C 1
ATOM 1226 O O . LYS A 1 150 ? 1.137 -7.319 -32.913 1.00 82.81 150 LYS A O 1
ATOM 1231 N N . GLN A 1 151 ? 2.444 -6.644 -31.217 1.00 81.19 151 GLN A N 1
ATOM 1232 C CA . GLN A 1 151 ? 3.672 -7.307 -31.668 1.00 81.19 151 GLN A CA 1
ATOM 1233 C C . GLN A 1 151 ? 4.005 -8.573 -30.860 1.00 81.19 151 GLN A C 1
ATOM 1235 O O . GLN A 1 151 ? 5.073 -9.153 -31.047 1.00 81.19 151 GLN A O 1
ATOM 1240 N N . THR A 1 152 ? 3.111 -9.006 -29.962 1.00 78.56 152 THR A N 1
ATOM 1241 C CA . THR A 1 152 ? 3.268 -10.224 -29.146 1.00 78.56 152 THR A CA 1
ATOM 1242 C C . THR A 1 152 ? 2.010 -11.105 -29.183 1.00 78.56 152 THR A C 1
ATOM 1244 O O . THR A 1 152 ? 1.400 -11.375 -28.144 1.00 78.56 152 THR A O 1
ATOM 1247 N N . PRO A 1 153 ? 1.581 -11.566 -30.377 1.00 68.56 153 PRO A N 1
ATOM 1248 C CA . PRO A 1 153 ? 0.418 -12.441 -30.486 1.00 68.56 153 PRO A CA 1
ATOM 1249 C C . PRO A 1 153 ? 0.665 -13.756 -29.727 1.00 68.56 153 PRO A C 1
ATOM 1251 O O . PRO A 1 153 ? 1.731 -14.358 -29.839 1.00 68.56 153 PRO A O 1
ATOM 1254 N N . GLY A 1 154 ? -0.312 -14.191 -28.926 1.00 67.12 154 GLY A N 1
ATOM 1255 C CA . GLY A 1 154 ? -0.254 -15.454 -28.173 1.00 67.12 154 GLY A CA 1
ATOM 1256 C C . GLY A 1 154 ? 0.192 -15.348 -26.708 1.00 67.12 154 GLY A C 1
ATOM 1257 O O . GLY A 1 154 ? 0.200 -16.361 -26.011 1.00 67.12 154 GLY A O 1
ATOM 1258 N N . ILE A 1 155 ? 0.518 -14.153 -26.200 1.00 71.00 155 ILE A N 1
ATOM 1259 C CA . ILE A 1 155 ? 0.732 -13.940 -24.759 1.00 71.00 155 ILE A CA 1
ATOM 1260 C C . ILE A 1 155 ? -0.613 -13.607 -24.098 1.00 71.00 155 ILE A C 1
ATOM 1262 O O . ILE A 1 155 ? -1.114 -12.489 -24.221 1.00 71.00 155 ILE A O 1
ATOM 1266 N N . ASN A 1 156 ? -1.200 -14.582 -23.397 1.00 63.62 156 ASN A N 1
ATOM 1267 C CA . ASN A 1 156 ? -2.391 -14.373 -22.575 1.00 63.62 156 ASN A CA 1
ATOM 1268 C C . ASN A 1 156 ? -1.972 -14.124 -21.121 1.00 63.62 156 ASN A C 1
ATOM 1270 O O . ASN A 1 156 ? -1.503 -15.036 -20.440 1.00 63.62 156 ASN A O 1
ATOM 1274 N N . ILE A 1 157 ? -2.100 -12.881 -20.665 1.00 65.19 157 ILE A N 1
ATOM 1275 C CA . ILE A 1 157 ? -1.811 -12.497 -19.284 1.00 65.19 157 ILE A CA 1
ATOM 1276 C C . ILE A 1 157 ? -3.122 -12.491 -18.515 1.00 65.19 157 ILE A C 1
ATOM 1278 O O . ILE A 1 157 ? -4.083 -11.838 -18.918 1.00 65.19 157 ILE A O 1
ATOM 1282 N N . GLN A 1 158 ? -3.155 -13.219 -17.401 1.00 55.88 158 GLN A N 1
ATOM 1283 C CA . GLN A 1 158 ? -4.287 -13.169 -16.484 1.00 55.88 158 GLN A CA 1
ATOM 1284 C C . GLN A 1 158 ? -4.412 -11.737 -15.944 1.00 55.88 158 GLN A C 1
ATOM 1286 O O . GLN A 1 158 ? -3.435 -11.160 -15.466 1.00 55.88 158 GLN A O 1
ATOM 1291 N N . LYS A 1 159 ? -5.594 -11.131 -16.101 1.00 49.91 159 LYS A N 1
ATOM 1292 C CA . LYS A 1 159 ? -5.851 -9.744 -15.699 1.00 49.91 159 LYS A CA 1
ATOM 1293 C C . LYS A 1 159 ? -5.728 -9.606 -14.180 1.00 49.91 159 LYS A C 1
ATOM 1295 O O . LYS A 1 159 ? -6.621 -10.024 -13.455 1.00 49.91 159 LYS A O 1
ATOM 1300 N N . GLY A 1 160 ? -4.644 -8.986 -13.722 1.00 50.03 160 GLY A N 1
ATOM 1301 C CA . GLY A 1 160 ? -4.566 -8.389 -12.390 1.00 50.03 160 GLY A CA 1
ATOM 1302 C C . GLY A 1 160 ? -5.121 -6.964 -12.447 1.00 50.03 160 GLY A C 1
ATOM 1303 O O . GLY A 1 160 ? -4.567 -6.106 -13.134 1.00 50.03 160 GLY A O 1
ATOM 1304 N N . ASP A 1 161 ? -6.239 -6.707 -11.772 1.00 45.22 161 ASP A N 1
ATOM 1305 C CA . ASP A 1 161 ? -7.063 -5.497 -11.937 1.00 45.22 161 ASP A CA 1
ATOM 1306 C C . ASP A 1 161 ? -6.599 -4.241 -11.156 1.00 45.22 161 ASP A C 1
ATOM 1308 O O . ASP A 1 161 ? -7.309 -3.232 -11.113 1.00 45.22 161 ASP A O 1
ATOM 1312 N N . GLY A 1 162 ? -5.408 -4.225 -10.559 1.00 49.19 162 GLY A N 1
ATOM 1313 C CA . GLY A 1 162 ? -4.909 -3.083 -9.780 1.00 49.19 162 GLY A CA 1
ATOM 1314 C C . GLY A 1 162 ? -3.749 -2.375 -10.472 1.00 49.19 162 GLY A C 1
ATOM 1315 O O . GLY A 1 162 ? -2.782 -3.035 -10.796 1.00 49.19 162 GLY A O 1
ATOM 1316 N N . PHE A 1 163 ? -3.862 -1.055 -10.694 1.00 48.22 163 PHE A N 1
ATOM 1317 C CA . PHE A 1 163 ? -2.782 -0.072 -10.948 1.00 48.22 163 PHE A CA 1
ATOM 1318 C C . PHE A 1 163 ? -1.530 -0.544 -11.756 1.00 48.22 163 PHE A C 1
ATOM 1320 O O . PHE A 1 163 ? -0.768 -1.383 -11.297 1.00 48.22 163 PHE A O 1
ATOM 1327 N N . PRO A 1 164 ? -1.230 0.055 -12.936 1.00 53.06 164 PRO A N 1
ATOM 1328 C CA . PRO A 1 164 ? -1.287 1.492 -13.209 1.00 53.06 164 PRO A CA 1
ATOM 1329 C C . PRO A 1 164 ? -2.356 1.900 -14.232 1.00 53.06 164 PRO A C 1
ATOM 1331 O O . PRO A 1 164 ? -2.507 3.083 -14.536 1.00 53.06 164 PRO A O 1
ATOM 1334 N N . THR A 1 165 ? -3.139 0.953 -14.753 1.00 56.44 165 THR A N 1
ATOM 1335 C CA . THR A 1 165 ? -4.072 1.192 -15.867 1.00 56.44 165 THR A CA 1
ATOM 1336 C C . THR A 1 165 ? -5.160 2.223 -15.546 1.00 56.44 165 THR A C 1
ATOM 1338 O O . THR A 1 165 ? -5.553 2.977 -16.431 1.00 56.44 165 THR A O 1
ATOM 1341 N N . ARG A 1 166 ? -5.655 2.295 -14.301 1.00 59.25 166 ARG A N 1
ATOM 1342 C CA . ARG A 1 166 ? -6.682 3.282 -13.908 1.00 59.25 166 ARG A CA 1
ATOM 1343 C C . ARG A 1 166 ? -6.120 4.702 -13.783 1.00 59.25 166 ARG A C 1
ATOM 1345 O O . ARG A 1 166 ? -6.718 5.628 -14.314 1.00 59.25 166 ARG A O 1
ATOM 1352 N N . VAL A 1 167 ? -4.950 4.861 -13.167 1.00 65.38 167 VAL A N 1
ATOM 1353 C CA . VAL A 1 167 ? -4.301 6.172 -12.980 1.00 65.38 167 VAL A CA 1
ATOM 1354 C C . VAL A 1 167 ? -3.831 6.741 -14.319 1.00 65.38 167 VAL A C 1
ATOM 1356 O O . VAL A 1 167 ? -4.123 7.892 -14.618 1.00 65.38 167 VAL A O 1
ATOM 1359 N N . ARG A 1 168 ? -3.235 5.912 -15.189 1.00 65.81 168 ARG A N 1
ATOM 1360 C CA . ARG A 1 168 ? -2.847 6.315 -16.556 1.00 65.81 168 ARG A CA 1
ATOM 1361 C C . ARG A 1 168 ? -4.029 6.652 -17.473 1.00 65.81 168 ARG A C 1
ATOM 1363 O O . ARG A 1 168 ? -3.840 7.338 -18.467 1.00 65.81 168 ARG A O 1
ATOM 1370 N N . LYS A 1 169 ? -5.232 6.140 -17.184 1.00 68.25 169 LYS A N 1
ATOM 1371 C CA . LYS A 1 169 ? -6.464 6.509 -17.906 1.00 68.25 169 LYS A CA 1
ATOM 1372 C C . LYS A 1 169 ? -7.091 7.800 -17.389 1.00 68.25 169 LYS A C 1
ATOM 1374 O O . LYS A 1 169 ? -7.797 8.453 -18.146 1.00 68.25 169 LYS A O 1
ATOM 1379 N N . HIS A 1 170 ? -6.905 8.107 -16.109 1.00 71.12 170 HIS A N 1
ATOM 1380 C CA . HIS A 1 170 ? -7.554 9.241 -15.461 1.00 71.12 170 HIS A CA 1
ATOM 1381 C C . HIS A 1 170 ? -6.716 10.521 -15.548 1.00 71.12 170 HIS A C 1
ATOM 1383 O O . HIS A 1 170 ? -7.262 11.593 -15.783 1.00 71.12 170 HIS A O 1
ATOM 1389 N N . PHE A 1 171 ? -5.393 10.409 -15.407 1.00 78.19 171 PHE A N 1
ATOM 1390 C CA . PHE A 1 171 ? -4.476 11.545 -15.461 1.00 78.19 171 PHE A CA 1
ATOM 1391 C C . PHE A 1 171 ? -3.772 11.637 -16.811 1.00 78.19 171 PHE A C 1
ATOM 1393 O O . PHE A 1 171 ? -3.411 10.622 -17.410 1.00 78.19 171 PHE A O 1
ATOM 1400 N N . ARG A 1 172 ? -3.561 12.871 -17.281 1.00 80.88 172 ARG A N 1
ATOM 1401 C CA . ARG A 1 172 ? -2.834 13.125 -18.524 1.00 80.88 172 ARG A CA 1
ATOM 1402 C C . ARG A 1 172 ? -1.337 12.808 -18.367 1.00 80.88 172 ARG A C 1
ATOM 1404 O O . ARG A 1 172 ? -0.790 13.005 -17.277 1.00 80.88 172 ARG A O 1
ATOM 1411 N N . PRO A 1 173 ? -0.661 12.333 -19.427 1.00 73.81 173 PRO A N 1
ATOM 1412 C CA . PRO A 1 173 ? 0.748 11.949 -19.363 1.00 73.81 173 PRO A CA 1
ATOM 1413 C C . PRO A 1 173 ? 1.679 13.104 -18.969 1.00 73.81 173 PRO A C 1
ATOM 1415 O O . PRO A 1 173 ? 2.682 12.853 -18.311 1.00 73.81 173 PRO A O 1
ATOM 1418 N N . GLU A 1 174 ? 1.337 14.361 -19.273 1.00 81.12 174 GLU A N 1
ATOM 1419 C CA . GLU A 1 174 ? 2.148 15.527 -18.896 1.00 81.12 174 GLU A CA 1
ATOM 1420 C C . GLU A 1 174 ? 2.262 15.694 -17.376 1.00 81.12 174 GLU A C 1
ATOM 1422 O O . GLU A 1 174 ? 3.297 16.137 -16.886 1.00 81.12 174 GLU A O 1
ATOM 1427 N N . LEU A 1 175 ? 1.220 15.321 -16.624 1.00 80.75 175 LEU A N 1
ATOM 1428 C CA . LEU A 1 175 ? 1.243 15.362 -15.161 1.00 80.75 175 LEU A CA 1
ATOM 1429 C C . LEU A 1 175 ? 2.086 14.221 -14.596 1.00 80.75 175 LEU A C 1
ATOM 1431 O O . LEU A 1 175 ? 2.894 14.436 -13.702 1.00 80.75 175 LEU A O 1
ATOM 1435 N N . LEU A 1 176 ? 1.909 13.010 -15.128 1.00 76.38 176 LEU A N 1
ATOM 1436 C CA . LEU A 1 176 ? 2.638 11.830 -14.661 1.00 76.38 176 LEU A CA 1
ATOM 1437 C C . LEU A 1 176 ? 4.148 11.964 -14.894 1.00 76.38 176 LEU A C 1
ATOM 1439 O O . LEU A 1 176 ? 4.926 11.469 -14.089 1.00 76.38 176 LEU A O 1
ATOM 1443 N N . ASN A 1 177 ? 4.547 12.673 -15.951 1.00 77.50 177 ASN A N 1
ATOM 1444 C CA . ASN A 1 177 ? 5.945 12.969 -16.265 1.00 77.50 177 ASN A CA 1
ATOM 1445 C C . ASN A 1 177 ? 6.561 14.080 -15.388 1.00 77.50 177 ASN A C 1
ATOM 1447 O O . ASN A 1 177 ? 7.752 14.340 -15.511 1.00 77.50 177 ASN A O 1
ATOM 1451 N N . ARG A 1 178 ? 5.769 14.756 -14.541 1.00 87.12 178 ARG A N 1
ATOM 1452 C CA . ARG A 1 178 ? 6.232 15.776 -13.577 1.00 87.12 178 ARG A CA 1
ATOM 1453 C C . ARG A 1 178 ? 6.327 15.255 -12.142 1.00 87.12 178 ARG A C 1
ATOM 1455 O O . ARG A 1 178 ? 6.608 16.034 -11.239 1.00 87.12 178 ARG A O 1
ATOM 1462 N N . LEU A 1 179 ? 6.019 13.981 -11.920 1.00 75.38 179 LEU A N 1
ATOM 1463 C CA . LEU A 1 179 ? 6.117 13.354 -10.609 1.00 75.38 179 LEU A CA 1
ATOM 1464 C C . LEU A 1 179 ? 7.439 12.600 -10.533 1.00 75.38 179 LEU A C 1
ATOM 1466 O O . LEU A 1 179 ? 7.665 11.693 -11.332 1.00 75.38 179 LEU A O 1
ATOM 1470 N N . ASP A 1 180 ? 8.274 12.957 -9.562 1.00 72.19 180 ASP A N 1
ATOM 1471 C CA . ASP A 1 180 ? 9.567 12.303 -9.343 1.00 72.19 180 ASP A CA 1
ATOM 1472 C C . ASP A 1 180 ? 9.390 10.831 -8.936 1.00 72.19 180 ASP A C 1
ATOM 1474 O O . ASP A 1 180 ? 10.099 9.946 -9.413 1.00 72.19 180 ASP A O 1
ATOM 1478 N N . GLU A 1 181 ? 8.390 10.548 -8.093 1.00 63.91 181 GLU A N 1
ATOM 1479 C CA . GLU A 1 181 ? 8.078 9.198 -7.630 1.00 63.91 181 GLU A CA 1
ATOM 1480 C C . GLU A 1 181 ? 6.569 9.002 -7.421 1.00 63.91 181 GLU A C 1
ATOM 1482 O O . GLU A 1 181 ? 5.842 9.903 -6.997 1.00 63.91 181 GLU A O 1
ATOM 1487 N N . ILE A 1 182 ? 6.085 7.786 -7.696 1.00 67.19 182 ILE A N 1
ATOM 1488 C CA . ILE A 1 182 ? 4.722 7.363 -7.359 1.00 67.19 182 ILE A CA 1
ATOM 1489 C C . ILE A 1 182 ? 4.795 6.306 -6.257 1.00 67.19 182 ILE A C 1
ATOM 1491 O O . ILE A 1 182 ? 5.121 5.145 -6.513 1.00 67.19 182 ILE A O 1
ATOM 1495 N N . VAL A 1 183 ? 4.433 6.702 -5.037 1.00 66.88 183 VAL A N 1
ATOM 1496 C CA . VAL A 1 183 ? 4.384 5.816 -3.868 1.00 66.88 183 VAL A CA 1
ATOM 1497 C C . VAL A 1 183 ? 3.019 5.131 -3.784 1.00 66.88 183 VAL A C 1
ATOM 1499 O O . VAL A 1 183 ? 1.974 5.778 -3.855 1.00 66.88 183 VAL A O 1
ATOM 1502 N N . ILE A 1 184 ? 3.019 3.806 -3.626 1.00 62.25 184 ILE A N 1
ATOM 1503 C CA . ILE A 1 184 ? 1.804 3.000 -3.446 1.00 62.25 184 ILE A CA 1
ATOM 1504 C C . ILE A 1 184 ? 1.718 2.594 -1.980 1.00 62.25 184 ILE A C 1
ATOM 1506 O O . ILE A 1 184 ? 2.643 1.975 -1.455 1.00 62.25 184 ILE A O 1
ATOM 1510 N N . PHE A 1 185 ? 0.596 2.907 -1.343 1.00 66.25 185 PHE A N 1
ATOM 1511 C CA . PHE A 1 185 ? 0.306 2.455 0.010 1.00 66.25 185 PHE A CA 1
ATOM 1512 C C . PHE A 1 185 ? -0.456 1.135 -0.044 1.00 66.25 185 PHE A C 1
ATOM 1514 O O . PHE A 1 185 ? -1.544 1.062 -0.618 1.00 66.25 185 PHE A O 1
ATOM 1521 N N . ASP A 1 186 ? 0.126 0.099 0.555 1.00 68.44 186 ASP A N 1
ATOM 1522 C CA . ASP A 1 186 ? -0.563 -1.167 0.772 1.00 68.44 186 ASP A CA 1
ATOM 1523 C C . ASP A 1 186 ? -1.655 -0.992 1.848 1.00 68.44 186 ASP A C 1
ATOM 1525 O O . ASP A 1 186 ? -1.491 -0.182 2.770 1.00 68.44 186 ASP A O 1
ATOM 1529 N N . PRO A 1 187 ? -2.774 -1.736 1.764 1.00 69.75 187 PRO A N 1
ATOM 1530 C CA . PRO A 1 187 ? -3.774 -1.736 2.822 1.00 69.75 187 PRO A CA 1
ATOM 1531 C C . PRO A 1 187 ? -3.151 -2.204 4.142 1.00 69.75 187 PRO A C 1
ATOM 1533 O O . PRO A 1 187 ? -2.316 -3.111 4.170 1.00 69.75 187 PRO A O 1
ATOM 1536 N N . LEU A 1 188 ? -3.578 -1.588 5.245 1.00 75.50 188 LEU A N 1
ATOM 1537 C CA . LEU A 1 188 ? -3.071 -1.919 6.575 1.00 75.50 188 LEU A CA 1
ATOM 1538 C C . LEU A 1 188 ? -3.470 -3.345 6.963 1.00 75.50 188 LEU A C 1
ATOM 1540 O O . LEU A 1 188 ? -4.630 -3.739 6.819 1.00 75.50 188 LEU A O 1
ATOM 1544 N N . SER A 1 189 ? -2.509 -4.103 7.491 1.00 80.94 189 SER A N 1
ATOM 1545 C CA . SER A 1 189 ? -2.784 -5.409 8.082 1.00 80.94 189 SER A CA 1
ATOM 1546 C C . SER A 1 189 ? -3.576 -5.263 9.383 1.00 80.94 189 SER A C 1
ATOM 1548 O O . SER A 1 189 ? -3.551 -4.219 10.036 1.00 80.94 189 SER A O 1
ATOM 1550 N N . HIS A 1 190 ? -4.241 -6.339 9.804 1.00 77.94 190 HIS A N 1
ATOM 1551 C CA . HIS A 1 190 ? -4.972 -6.361 11.072 1.00 77.94 190 HIS A CA 1
ATOM 1552 C C . HIS A 1 190 ? -4.070 -6.016 12.274 1.00 77.94 190 HIS A C 1
ATOM 1554 O O . HIS A 1 190 ? -4.453 -5.241 13.144 1.00 77.94 190 HIS A O 1
ATOM 1560 N N . GLU A 1 191 ? -2.824 -6.499 12.276 1.00 82.25 191 GLU A N 1
ATOM 1561 C CA . GLU A 1 191 ? -1.837 -6.182 13.316 1.00 82.25 191 GLU A CA 1
ATOM 1562 C C . GLU A 1 191 ? -1.455 -4.689 13.316 1.00 82.25 191 GLU A C 1
ATOM 1564 O O . GLU A 1 191 ? -1.357 -4.062 14.372 1.00 82.25 191 GLU A O 1
ATOM 1569 N N . GLN A 1 192 ? -1.275 -4.090 12.133 1.00 81.94 192 GLN A N 1
ATOM 1570 C CA . GLN A 1 192 ? -0.993 -2.656 12.003 1.00 81.94 192 GLN A CA 1
ATOM 1571 C C . GLN A 1 192 ? -2.181 -1.808 12.462 1.00 81.94 192 GLN A C 1
ATOM 1573 O O . GLN A 1 192 ? -1.990 -0.779 13.107 1.00 81.94 192 GLN A O 1
ATOM 1578 N N . LEU A 1 193 ? -3.404 -2.256 12.178 1.00 84.38 193 LEU A N 1
ATOM 1579 C CA . LEU A 1 193 ? -4.622 -1.604 12.646 1.00 84.38 193 LEU A CA 1
ATOM 1580 C C . LEU A 1 193 ? -4.779 -1.703 14.163 1.00 84.38 193 LEU A C 1
ATOM 1582 O O . LEU A 1 193 ? -5.187 -0.724 14.780 1.00 84.38 193 LEU A O 1
ATOM 1586 N N . ARG A 1 194 ? -4.387 -2.823 14.782 1.00 86.75 194 ARG A N 1
ATOM 1587 C CA . ARG A 1 194 ? -4.359 -2.954 16.247 1.00 86.75 194 ARG A CA 1
ATOM 1588 C C . ARG A 1 194 ? -3.381 -1.965 16.875 1.00 86.75 194 ARG A C 1
ATOM 1590 O O . ARG A 1 194 ? -3.738 -1.275 17.827 1.00 86.75 194 ARG A O 1
ATOM 1597 N N . LYS A 1 195 ? -2.178 -1.831 16.306 1.00 88.75 195 LYS A N 1
ATOM 1598 C CA . LYS A 1 195 ? -1.192 -0.821 16.738 1.00 88.75 195 LYS A CA 1
ATOM 1599 C C . LYS A 1 195 ? -1.733 0.600 16.567 1.00 88.75 195 LYS A C 1
ATOM 1601 O O . LYS A 1 195 ? -1.590 1.418 17.471 1.00 88.75 195 LYS A O 1
ATOM 1606 N N . PHE A 1 196 ? -2.407 0.876 15.451 1.00 88.56 196 PHE A N 1
ATOM 1607 C CA . PHE A 1 196 ? -3.068 2.159 15.219 1.00 88.56 196 PHE A CA 1
ATOM 1608 C C . PHE A 1 196 ? -4.158 2.444 16.264 1.00 88.56 196 PHE A C 1
ATOM 1610 O O . PHE A 1 196 ? -4.162 3.522 16.852 1.00 88.56 196 PHE A O 1
ATOM 1617 N N . ALA A 1 197 ? -5.050 1.487 16.533 1.00 89.69 197 ALA A N 1
ATOM 1618 C CA . ALA A 1 197 ? -6.109 1.635 17.529 1.00 89.69 197 ALA A CA 1
ATOM 1619 C C . ALA A 1 197 ? -5.531 1.883 18.931 1.00 89.69 197 ALA A C 1
ATOM 1621 O O . ALA A 1 197 ? -5.993 2.779 19.633 1.00 89.69 197 ALA A O 1
ATOM 1622 N N . ARG A 1 198 ? -4.463 1.165 19.304 1.00 90.19 198 ARG A N 1
ATOM 1623 C CA . ARG A 1 198 ? -3.737 1.390 20.563 1.00 90.19 198 ARG A CA 1
ATOM 1624 C C . ARG A 1 198 ? -3.164 2.803 20.648 1.00 90.19 198 ARG A C 1
ATOM 1626 O O . ARG A 1 198 ? -3.313 3.453 21.677 1.00 90.19 198 ARG A O 1
ATOM 1633 N N . LEU A 1 199 ? -2.553 3.299 19.571 1.00 90.62 199 LEU A N 1
ATOM 1634 C CA . LEU A 1 199 ? -2.021 4.662 19.529 1.00 90.62 199 LEU A CA 1
ATOM 1635 C C . LEU A 1 199 ? -3.132 5.706 19.719 1.00 90.62 199 LEU A C 1
ATOM 1637 O O . LEU A 1 199 ? -2.975 6.625 20.512 1.00 90.62 199 LEU A O 1
ATOM 1641 N N . GLN A 1 200 ? -4.283 5.522 19.066 1.00 89.44 200 GLN A N 1
ATOM 1642 C CA . GLN A 1 200 ? -5.441 6.400 19.262 1.00 89.44 200 GLN A CA 1
ATOM 1643 C C . GLN A 1 200 ? -5.964 6.360 20.706 1.00 89.44 200 GLN A C 1
ATOM 1645 O O . GLN A 1 200 ? -6.319 7.397 21.261 1.00 89.44 200 GLN A O 1
ATOM 1650 N N . MET A 1 201 ? -5.981 5.187 21.342 1.00 89.81 201 MET A N 1
ATOM 1651 C CA . MET A 1 201 ? -6.373 5.066 22.749 1.00 89.81 201 MET A CA 1
ATOM 1652 C C . MET A 1 201 ? -5.367 5.717 23.698 1.00 89.81 201 MET A C 1
ATOM 1654 O O . MET A 1 201 ? -5.779 6.303 24.696 1.00 89.81 201 MET A O 1
ATOM 1658 N N . LYS A 1 202 ? -4.072 5.689 23.368 1.00 90.12 202 LYS A N 1
ATOM 1659 C CA . LYS A 1 202 ? -3.035 6.405 24.119 1.00 90.12 202 LYS A CA 1
ATOM 1660 C C . LYS A 1 202 ? -3.259 7.919 24.086 1.00 90.12 202 LYS A C 1
ATOM 1662 O O . LYS A 1 202 ? -3.137 8.563 25.124 1.00 90.12 202 LYS A O 1
ATOM 1667 N N . ASP A 1 203 ? -3.655 8.473 22.939 1.00 87.56 203 ASP A N 1
ATOM 1668 C CA . ASP A 1 203 ? -3.995 9.899 22.823 1.00 87.56 203 ASP A CA 1
ATOM 1669 C C . ASP A 1 203 ? -5.204 10.270 23.700 1.00 87.56 203 ASP A C 1
ATOM 1671 O O . ASP A 1 203 ? -5.232 11.333 24.322 1.00 87.56 203 ASP A O 1
ATOM 1675 N N . VAL A 1 204 ? -6.209 9.390 23.781 1.00 89.81 204 VAL A N 1
ATOM 1676 C CA . VAL A 1 204 ? -7.371 9.573 24.670 1.00 89.81 204 VAL A CA 1
ATOM 1677 C C . VAL A 1 204 ? -6.954 9.487 26.137 1.00 89.81 204 VAL A C 1
ATOM 1679 O O . VAL A 1 204 ? -7.372 10.318 26.942 1.00 89.81 204 VAL A O 1
ATOM 1682 N N . ALA A 1 205 ? -6.114 8.513 26.478 1.00 88.69 205 ALA A N 1
ATOM 1683 C CA . ALA A 1 205 ? -5.630 8.311 27.833 1.00 88.69 205 ALA A CA 1
ATOM 1684 C C . ALA A 1 205 ? -4.788 9.498 28.326 1.00 88.69 205 ALA A C 1
ATOM 1686 O O . ALA A 1 205 ? -4.982 9.955 29.448 1.00 88.69 205 ALA A O 1
ATOM 1687 N N . ALA A 1 206 ? -3.941 10.075 27.466 1.00 87.88 206 ALA A N 1
ATOM 1688 C CA . ALA A 1 206 ? -3.166 11.273 27.787 1.00 87.88 206 ALA A CA 1
ATOM 1689 C C . ALA A 1 206 ? -4.065 12.457 28.187 1.00 87.88 206 ALA A C 1
ATOM 1691 O O . ALA A 1 206 ? -3.805 13.126 29.183 1.00 87.88 206 ALA A O 1
ATOM 1692 N N . ARG A 1 207 ? -5.177 12.668 27.471 1.00 88.62 207 ARG A N 1
ATOM 1693 C CA . ARG A 1 207 ? -6.147 13.734 27.787 1.00 88.62 207 ARG A CA 1
ATOM 1694 C C . ARG A 1 207 ? -6.924 13.485 29.081 1.00 88.62 207 ARG A C 1
ATOM 1696 O O . ARG A 1 207 ? -7.351 14.434 29.730 1.00 88.62 207 ARG A O 1
ATOM 1703 N N . LEU A 1 208 ? -7.160 12.222 29.438 1.00 88.06 208 LEU A N 1
ATOM 1704 C CA . LEU A 1 208 ? -7.769 11.863 30.722 1.00 88.06 208 LEU A CA 1
ATOM 1705 C C . LEU A 1 208 ? -6.780 12.027 31.880 1.00 88.06 208 LEU A C 1
ATOM 1707 O O . LEU A 1 208 ? -7.170 12.496 32.948 1.00 88.06 208 LEU A O 1
ATOM 1711 N N . ALA A 1 209 ? -5.503 11.726 31.646 1.00 85.44 209 ALA A N 1
ATOM 1712 C CA . ALA A 1 209 ? -4.440 11.873 32.631 1.00 85.44 209 ALA A CA 1
ATOM 1713 C C . ALA A 1 209 ? -4.246 13.335 33.065 1.00 85.44 209 ALA A C 1
ATOM 1715 O O . ALA A 1 209 ? -4.003 13.591 34.242 1.00 85.44 209 ALA A O 1
ATOM 1716 N N . GLU A 1 210 ? -4.437 14.300 32.157 1.00 86.62 210 GLU A N 1
ATOM 1717 C CA . GLU A 1 210 ? -4.471 15.739 32.485 1.00 86.62 210 GLU A CA 1
ATOM 1718 C C . GLU A 1 210 ? -5.553 16.099 33.520 1.00 86.62 210 GLU A C 1
ATOM 1720 O O . GLU A 1 210 ? -5.445 17.119 34.193 1.00 86.62 210 GLU A O 1
ATOM 1725 N N . ARG A 1 211 ? -6.582 15.256 33.668 1.00 84.88 211 ARG A N 1
ATOM 1726 C CA . ARG A 1 211 ? -7.677 15.396 34.640 1.00 84.88 211 ARG A CA 1
ATOM 1727 C C . ARG A 1 211 ? -7.564 14.410 35.809 1.00 84.88 211 ARG A C 1
ATOM 1729 O O . ARG A 1 211 ? -8.555 14.154 36.481 1.00 84.88 211 ARG A O 1
ATOM 1736 N N . GLY A 1 212 ? -6.398 13.792 36.011 1.00 84.25 212 GLY A N 1
ATOM 1737 C CA . GLY A 1 212 ? -6.176 12.823 37.090 1.00 84.25 212 GLY A CA 1
ATOM 1738 C C . GLY A 1 212 ? -6.895 11.479 36.910 1.00 84.25 212 GLY A C 1
ATOM 1739 O O . GLY A 1 212 ? -7.031 10.736 37.880 1.00 84.25 212 GLY A O 1
ATOM 1740 N N . ILE A 1 213 ? -7.354 11.156 35.695 1.00 87.00 213 ILE A N 1
ATOM 1741 C CA . ILE A 1 213 ? -8.068 9.910 35.380 1.00 87.00 213 ILE A CA 1
ATOM 1742 C C . ILE A 1 213 ? -7.137 8.975 34.605 1.00 87.00 213 ILE A C 1
ATOM 1744 O O . ILE A 1 213 ? -6.590 9.350 33.568 1.00 87.00 213 ILE A O 1
ATOM 1748 N N . ALA A 1 214 ? -6.991 7.738 35.072 1.00 86.44 214 ALA A N 1
ATOM 1749 C CA . ALA A 1 214 ? -6.233 6.702 34.376 1.00 86.44 214 ALA A CA 1
ATOM 1750 C C . ALA A 1 214 ? -7.142 5.886 33.439 1.00 86.44 214 ALA A C 1
ATOM 1752 O O . ALA A 1 214 ? -8.306 5.626 33.753 1.00 86.44 214 ALA A O 1
ATOM 1753 N N . LEU A 1 215 ? -6.612 5.459 32.289 1.00 87.25 215 LEU A N 1
ATOM 1754 C CA . LEU A 1 215 ? -7.328 4.632 31.315 1.00 87.25 215 LEU A CA 1
ATOM 1755 C C . LEU A 1 215 ? -6.533 3.360 31.006 1.00 87.25 215 LEU A C 1
ATOM 1757 O O . LEU A 1 215 ? -5.362 3.420 30.640 1.00 87.25 215 LEU A O 1
ATOM 1761 N N . ALA A 1 216 ? -7.201 2.217 31.098 1.00 86.12 216 ALA A N 1
ATOM 1762 C CA . ALA A 1 216 ? -6.672 0.908 30.751 1.00 86.12 216 ALA A CA 1
ATOM 1763 C C . ALA A 1 216 ? -7.575 0.258 29.697 1.00 86.12 216 ALA A C 1
ATOM 1765 O O . ALA A 1 216 ? -8.803 0.289 29.808 1.00 86.12 216 ALA A O 1
ATOM 1766 N N . VAL A 1 217 ? -6.977 -0.324 28.659 1.00 87.94 217 VAL A N 1
ATOM 1767 C CA . VAL A 1 217 ? -7.709 -0.951 27.548 1.00 87.94 217 VAL A CA 1
ATOM 1768 C C . VAL A 1 217 ? -7.164 -2.351 27.330 1.00 87.94 217 VAL A C 1
ATOM 1770 O O . VAL A 1 217 ? -5.965 -2.516 27.114 1.00 87.94 217 VAL A O 1
ATOM 1773 N N . ILE A 1 218 ? -8.047 -3.346 27.370 1.00 88.38 218 ILE A N 1
ATOM 1774 C CA . ILE A 1 218 ? -7.698 -4.751 27.149 1.00 88.38 218 ILE A CA 1
ATOM 1775 C C . ILE A 1 218 ? -7.653 -5.042 25.643 1.00 88.38 218 ILE A C 1
ATOM 1777 O O . ILE A 1 218 ? -8.413 -4.471 24.857 1.00 88.38 218 ILE A O 1
ATOM 1781 N N . ASP A 1 219 ? -6.777 -5.954 25.221 1.00 86.75 219 ASP A N 1
ATOM 1782 C CA . ASP A 1 219 ? -6.615 -6.339 23.812 1.00 86.75 219 ASP A CA 1
ATOM 1783 C C . ASP A 1 219 ? -7.924 -6.816 23.170 1.00 86.75 219 ASP A C 1
ATOM 1785 O O . ASP A 1 219 ? -8.200 -6.477 22.019 1.00 86.75 219 ASP A O 1
ATOM 1789 N N . ALA A 1 220 ? -8.771 -7.514 23.931 1.00 87.19 220 ALA A N 1
ATOM 1790 C CA . ALA A 1 220 ? -10.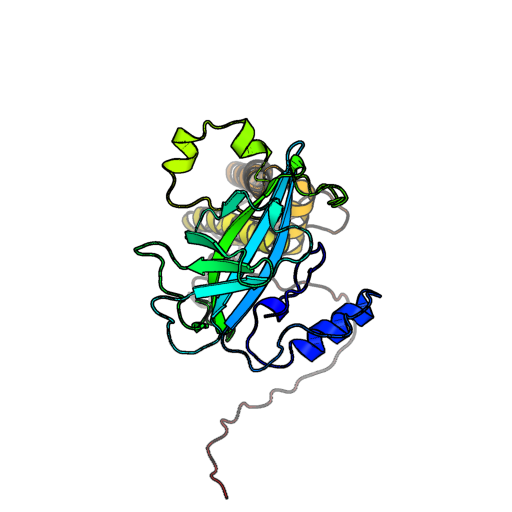104 -7.929 23.498 1.00 87.19 220 ALA A CA 1
ATOM 1791 C C . ALA A 1 220 ? -10.981 -6.741 23.064 1.00 87.19 220 ALA A C 1
ATOM 1793 O O . ALA A 1 220 ? -11.689 -6.825 22.059 1.00 87.19 220 ALA A O 1
ATOM 1794 N N . ALA A 1 221 ? -10.897 -5.605 23.766 1.00 88.00 221 ALA A N 1
ATOM 1795 C CA . ALA A 1 221 ? -11.618 -4.392 23.395 1.00 88.00 221 ALA A CA 1
ATOM 1796 C C . ALA A 1 221 ? -11.096 -3.795 22.082 1.00 88.00 221 ALA A C 1
ATOM 1798 O O . ALA A 1 221 ? -11.889 -3.347 21.252 1.00 88.00 221 ALA A O 1
ATOM 1799 N N . LEU A 1 222 ? -9.777 -3.818 21.863 1.00 89.19 222 LEU A N 1
ATOM 1800 C CA . LEU A 1 222 ? -9.179 -3.374 20.600 1.00 89.19 222 LEU A CA 1
ATOM 1801 C C . LEU A 1 222 ? -9.599 -4.279 19.438 1.00 89.19 222 LEU A C 1
ATOM 1803 O O . LEU A 1 222 ? -9.908 -3.782 18.357 1.00 89.19 222 LEU A O 1
ATOM 1807 N N . ASP A 1 223 ? -9.660 -5.589 19.658 1.00 88.38 223 ASP A N 1
ATOM 1808 C CA . ASP A 1 223 ? -10.106 -6.542 18.643 1.00 88.38 223 ASP A CA 1
ATOM 1809 C C . ASP A 1 223 ? -11.587 -6.351 18.296 1.00 88.38 223 ASP A C 1
ATOM 1811 O O . ASP A 1 223 ? -11.939 -6.356 17.112 1.00 88.38 223 ASP A O 1
ATOM 1815 N N . LEU A 1 224 ? -12.442 -6.066 19.288 1.00 88.44 224 LEU A N 1
ATOM 1816 C CA . LEU A 1 224 ? -13.839 -5.708 19.043 1.00 88.44 224 LEU A CA 1
ATOM 1817 C C . LEU A 1 224 ? -13.944 -4.427 18.204 1.00 88.44 224 LEU A C 1
ATOM 1819 O O . LEU A 1 224 ? -14.655 -4.415 17.196 1.00 88.44 224 LEU A O 1
ATOM 1823 N N . VAL A 1 225 ? -13.188 -3.379 18.557 1.00 88.69 225 VAL A N 1
ATOM 1824 C CA . VAL A 1 225 ? -13.135 -2.125 17.785 1.00 88.69 225 VAL A CA 1
ATOM 1825 C C . VAL A 1 225 ? -12.801 -2.423 16.329 1.00 88.69 225 VAL A C 1
ATOM 1827 O O . VAL A 1 225 ? -13.494 -1.943 15.434 1.00 88.69 225 VAL A O 1
ATOM 1830 N N . LEU A 1 226 ? -11.761 -3.218 16.068 1.00 88.56 226 LEU A N 1
ATOM 1831 C CA . LEU A 1 226 ? -11.364 -3.557 14.704 1.00 88.56 226 LEU A CA 1
ATOM 1832 C C . LEU A 1 226 ? -12.434 -4.370 13.977 1.00 88.56 226 LEU A C 1
ATOM 1834 O O . LEU A 1 226 ? -12.689 -4.100 12.807 1.00 88.56 226 LEU A O 1
ATOM 1838 N N . SER A 1 227 ? -13.073 -5.325 14.653 1.00 87.00 227 SER A N 1
ATOM 1839 C CA . SER A 1 227 ? -14.125 -6.151 14.053 1.00 87.00 227 SER A CA 1
ATOM 1840 C C . SER A 1 227 ? -15.344 -5.333 13.612 1.00 87.00 227 SER A C 1
ATOM 1842 O O . SER A 1 227 ? -15.911 -5.611 12.558 1.00 87.00 227 SER A O 1
ATOM 1844 N N . GLU A 1 228 ? -15.711 -4.288 14.363 1.00 85.69 228 GLU A N 1
ATOM 1845 C CA . GLU A 1 228 ? -16.865 -3.445 14.034 1.00 85.69 228 GLU A CA 1
ATOM 1846 C C . GLU A 1 228 ? -16.547 -2.284 13.090 1.00 85.69 228 GLU A C 1
ATOM 1848 O O . GLU A 1 228 ? -17.443 -1.758 12.428 1.00 85.69 228 GLU A O 1
ATOM 1853 N N . SER A 1 229 ? -15.300 -1.818 13.079 1.00 82.75 229 SER A N 1
ATOM 1854 C CA . SER A 1 229 ? -14.936 -0.580 12.389 1.00 82.75 229 SER A CA 1
ATOM 1855 C C . SER A 1 229 ? -14.070 -0.784 11.157 1.00 82.75 229 SER A C 1
ATOM 1857 O O . SER A 1 229 ? -13.940 0.151 10.377 1.00 82.75 229 SER A O 1
ATOM 1859 N N . TYR A 1 230 ? -13.467 -1.954 10.944 1.00 76.69 230 TYR A N 1
ATOM 1860 C CA . TYR A 1 230 ? -12.550 -2.139 9.823 1.00 76.69 230 TYR A CA 1
ATOM 1861 C C . TYR A 1 230 ? -13.261 -2.065 8.467 1.00 76.69 230 TYR A C 1
ATOM 1863 O O . TYR A 1 230 ? -14.154 -2.853 8.168 1.00 76.69 230 TYR A O 1
ATOM 1871 N N . ASP A 1 231 ? -12.779 -1.159 7.614 1.00 71.75 231 ASP A N 1
ATOM 1872 C CA . ASP A 1 231 ? -13.129 -1.116 6.199 1.00 71.75 231 ASP A CA 1
ATOM 1873 C C . ASP A 1 231 ? -11.840 -1.086 5.351 1.00 71.75 231 ASP A C 1
ATOM 1875 O O . ASP A 1 231 ? -11.062 -0.125 5.445 1.00 71.75 231 ASP A O 1
ATOM 1879 N N . PRO A 1 232 ? -11.590 -2.103 4.504 1.00 65.06 232 PRO A N 1
ATOM 1880 C CA . PRO A 1 232 ? -10.394 -2.165 3.667 1.00 65.06 232 PRO A CA 1
ATOM 1881 C C . PRO A 1 232 ? -10.303 -1.017 2.649 1.00 65.06 232 PRO A C 1
ATOM 1883 O O . PRO A 1 232 ? -9.199 -0.667 2.236 1.00 65.06 232 PRO A O 1
ATOM 1886 N N . VAL A 1 233 ? -11.429 -0.411 2.254 1.00 60.88 233 VAL A N 1
ATOM 1887 C CA . VAL A 1 233 ? -11.482 0.712 1.304 1.00 60.88 233 VAL A CA 1
ATOM 1888 C C . VAL A 1 233 ? -11.040 2.017 1.967 1.00 60.88 233 VAL A C 1
ATOM 1890 O O . VAL A 1 233 ? -10.351 2.827 1.346 1.00 60.88 233 VAL A O 1
ATOM 1893 N N . TYR A 1 234 ? -11.412 2.226 3.231 1.00 63.47 234 TYR A N 1
ATOM 1894 C CA . TYR A 1 234 ? -11.150 3.477 3.956 1.00 63.47 234 TYR A CA 1
ATOM 1895 C C . TYR A 1 234 ? -9.985 3.388 4.959 1.00 63.47 234 TYR A C 1
ATOM 1897 O O . TYR A 1 234 ? -9.637 4.392 5.596 1.00 63.47 234 TYR A O 1
ATOM 1905 N N . GLY A 1 235 ? -9.354 2.218 5.084 1.00 76.19 235 GLY A N 1
ATOM 1906 C CA . GLY A 1 235 ? -8.181 1.989 5.924 1.00 76.19 235 GLY A CA 1
ATOM 1907 C C . GLY A 1 235 ? -8.474 2.209 7.410 1.00 76.19 235 GLY A C 1
ATOM 1908 O O . GLY A 1 235 ? -9.482 1.754 7.936 1.00 76.19 235 GLY A O 1
ATOM 1909 N N . ALA A 1 236 ? -7.594 2.930 8.106 1.00 80.00 236 ALA A N 1
ATOM 1910 C CA . ALA A 1 236 ? -7.728 3.192 9.543 1.00 80.00 236 ALA A CA 1
ATOM 1911 C C . ALA A 1 236 ? -8.748 4.296 9.904 1.00 80.00 236 ALA A C 1
ATOM 1913 O O . ALA A 1 236 ? -9.054 4.499 11.080 1.00 80.00 236 ALA A O 1
ATOM 1914 N N . ARG A 1 237 ? -9.277 5.046 8.925 1.00 82.44 237 ARG A N 1
ATOM 1915 C CA . ARG A 1 237 ? -10.159 6.200 9.200 1.00 82.44 237 ARG A CA 1
ATOM 1916 C C . ARG A 1 237 ? -11.452 5.809 9.928 1.00 82.44 237 ARG A C 1
ATOM 1918 O O . ARG A 1 237 ? -11.800 6.497 10.890 1.00 82.44 237 ARG A O 1
ATOM 1925 N N . PRO A 1 238 ? -12.158 4.734 9.531 1.00 85.69 238 PRO A N 1
ATOM 1926 C CA . PRO A 1 238 ? -13.341 4.281 10.253 1.00 85.69 238 PRO A CA 1
ATOM 1927 C C . PRO A 1 238 ? -13.040 3.862 11.696 1.00 85.69 238 PRO A C 1
ATOM 1929 O O . PRO A 1 238 ? -13.832 4.181 12.577 1.00 85.69 238 PRO A O 1
ATOM 1932 N N . VAL A 1 239 ? -11.871 3.257 11.952 1.00 88.38 239 VAL A N 1
ATOM 1933 C CA . VAL A 1 239 ? -11.416 2.868 13.300 1.00 88.38 239 VAL A CA 1
ATOM 1934 C C . VAL A 1 239 ? -11.361 4.078 14.225 1.00 88.38 239 VAL A C 1
ATOM 1936 O O . VAL A 1 239 ? -11.982 4.087 15.286 1.00 88.38 239 VAL A O 1
ATOM 1939 N N . ARG A 1 240 ? -10.690 5.149 13.788 1.00 86.62 240 ARG A N 1
ATOM 1940 C CA . ARG A 1 240 ? -10.628 6.405 14.546 1.00 86.62 240 ARG A CA 1
ATOM 1941 C C . ARG A 1 240 ? -12.020 6.980 14.814 1.00 86.62 240 ARG A C 1
ATOM 1943 O O . ARG A 1 240 ? -12.335 7.337 15.944 1.00 86.62 240 ARG A O 1
ATOM 1950 N N . ARG A 1 241 ? -12.870 7.038 13.786 1.00 88.12 241 ARG A N 1
ATOM 1951 C CA . ARG A 1 241 ? -14.219 7.613 13.899 1.00 88.12 241 ARG A CA 1
ATOM 1952 C C . ARG A 1 241 ? -15.115 6.806 14.840 1.00 88.12 241 ARG A C 1
ATOM 1954 O O . ARG A 1 241 ? -15.919 7.381 15.571 1.00 88.12 241 ARG A O 1
ATOM 1961 N N . TRP A 1 242 ? -14.983 5.482 14.825 1.00 91.56 242 TRP A N 1
ATOM 1962 C CA . TRP A 1 242 ? -15.698 4.592 15.733 1.00 91.56 242 TRP A CA 1
ATOM 1963 C C . TRP A 1 242 ? -15.239 4.813 17.180 1.00 91.56 242 TRP A C 1
ATOM 1965 O O . TRP A 1 242 ? -16.090 4.983 18.052 1.00 91.56 242 TRP A O 1
ATOM 1975 N N . LEU A 1 243 ? -13.925 4.908 17.428 1.00 90.62 243 LEU A N 1
ATOM 1976 C CA . LEU A 1 243 ? -13.367 5.208 18.755 1.00 90.62 243 LEU A CA 1
ATOM 1977 C C . LEU A 1 243 ? -13.870 6.554 19.298 1.00 90.62 24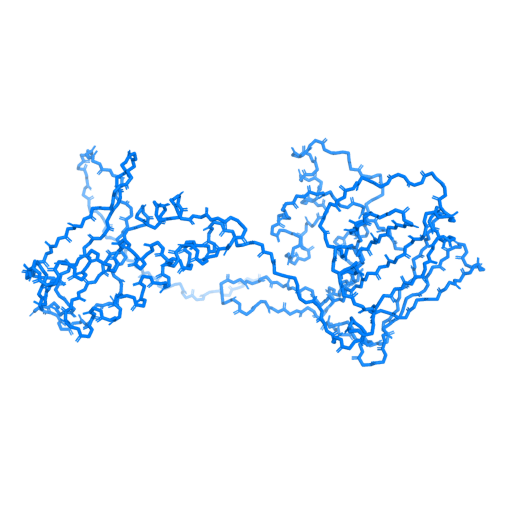3 LEU A C 1
ATOM 1979 O O . LEU A 1 243 ? -14.335 6.627 20.433 1.00 90.62 243 LEU A O 1
ATOM 1983 N N . GLU A 1 244 ? -13.864 7.606 18.479 1.00 88.69 244 GLU A N 1
ATOM 1984 C CA . GLU A 1 244 ? -14.403 8.921 18.853 1.00 88.69 244 GLU A CA 1
ATO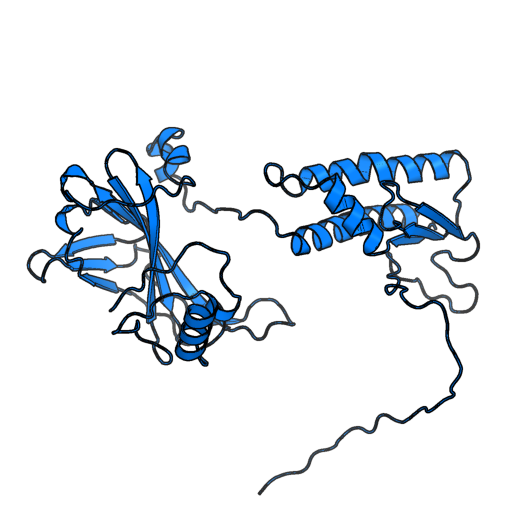M 1985 C C . GLU A 1 244 ? -15.912 8.845 19.185 1.00 88.69 244 GLU A C 1
ATOM 1987 O O . GLU A 1 244 ? -16.378 9.337 20.220 1.00 88.69 244 GLU A O 1
ATOM 1992 N N . LYS A 1 245 ? -16.702 8.172 18.338 1.00 90.25 245 LYS A N 1
ATOM 1993 C CA . LYS A 1 245 ? -18.164 8.108 18.494 1.00 90.25 245 LYS A CA 1
ATOM 1994 C C . LYS A 1 245 ? -18.622 7.202 19.638 1.00 90.25 245 LYS A C 1
ATOM 1996 O O . LYS A 1 245 ? -19.632 7.504 20.268 1.00 90.25 245 LYS A O 1
ATOM 2001 N N . ARG A 1 246 ? -17.947 6.079 19.882 1.00 89.81 246 ARG A N 1
ATOM 2002 C CA . ARG A 1 246 ? -18.347 5.116 20.919 1.00 89.81 246 ARG A CA 1
ATOM 2003 C C . ARG A 1 246 ? -17.582 5.338 22.212 1.00 89.81 246 ARG A C 1
ATOM 2005 O O . ARG A 1 246 ? -18.201 5.587 23.239 1.00 89.81 246 ARG A O 1
ATOM 2012 N N . VAL A 1 247 ? -16.254 5.303 22.155 1.00 91.19 247 VAL A N 1
ATOM 2013 C CA . VAL A 1 247 ? -15.412 5.324 23.355 1.00 91.19 247 VAL A CA 1
ATOM 2014 C C . VAL A 1 247 ? -15.344 6.719 23.957 1.00 91.19 247 VAL A C 1
ATOM 2016 O O . VAL A 1 247 ? -15.746 6.902 25.102 1.00 91.19 247 VAL A O 1
ATOM 2019 N N . VAL A 1 248 ? -14.911 7.719 23.184 1.00 91.19 248 VAL A N 1
ATOM 2020 C CA . VAL A 1 248 ? -14.751 9.090 23.703 1.00 91.19 248 VAL A CA 1
ATOM 2021 C C . VAL A 1 248 ? -16.094 9.654 24.155 1.00 91.19 248 VAL A C 1
ATOM 2023 O O . VAL A 1 248 ? -16.197 10.180 25.257 1.00 91.19 248 VAL A O 1
ATOM 2026 N N . THR A 1 249 ? -17.148 9.468 23.358 1.00 92.12 249 THR A N 1
ATOM 2027 C CA . THR A 1 249 ? -18.497 9.930 23.722 1.00 92.12 249 THR A CA 1
ATOM 2028 C C . THR A 1 249 ? -19.003 9.281 25.015 1.00 92.12 249 THR A C 1
ATOM 2030 O O . THR A 1 249 ? -19.630 9.956 25.833 1.00 92.12 249 THR A O 1
ATOM 2033 N N . GLN A 1 250 ? -18.741 7.987 25.230 1.00 92.12 250 GLN A N 1
ATOM 2034 C CA . GLN A 1 250 ? -19.144 7.312 26.464 1.00 92.12 250 GLN A CA 1
ATOM 2035 C C . GLN A 1 250 ? -18.346 7.811 27.672 1.00 92.12 250 GLN A C 1
ATOM 2037 O O . GLN A 1 250 ? -18.945 8.103 28.707 1.00 92.12 250 GLN A O 1
ATOM 2042 N N . LEU A 1 251 ? -17.032 7.994 27.528 1.00 91.38 251 LEU A N 1
ATOM 2043 C CA . LEU A 1 251 ? -16.183 8.578 28.569 1.00 91.38 251 LEU A CA 1
ATOM 2044 C C . LEU A 1 251 ? -16.639 10.000 28.927 1.00 91.38 251 LEU A C 1
ATOM 2046 O O . LEU A 1 251 ? -16.781 10.319 30.104 1.00 91.38 251 LEU A O 1
ATOM 2050 N N . SER A 1 252 ? -16.980 10.828 27.933 1.00 91.19 252 SER A N 1
ATOM 2051 C CA . SER A 1 252 ? -17.548 12.161 28.168 1.00 91.19 252 SER A CA 1
ATOM 2052 C C . SER A 1 252 ? -18.864 12.099 28.944 1.00 91.19 252 SER A C 1
ATOM 2054 O O . SER A 1 252 ? -19.040 12.844 29.901 1.00 91.19 252 SER A O 1
ATOM 2056 N N . LYS A 1 253 ? -19.774 11.178 28.596 1.00 92.44 253 LYS A N 1
ATOM 2057 C CA . LYS A 1 253 ? -21.029 10.983 29.343 1.00 92.44 253 LYS A CA 1
ATOM 2058 C C . LYS A 1 253 ? -20.787 10.534 30.782 1.00 92.44 253 LYS A C 1
ATOM 2060 O O . LYS A 1 253 ? -21.534 10.943 31.666 1.00 92.44 253 LYS A O 1
ATOM 2065 N N . MET A 1 254 ? -19.800 9.669 31.017 1.00 90.94 254 MET A N 1
ATOM 2066 C CA . MET A 1 254 ? -19.436 9.224 32.365 1.00 90.94 254 MET A CA 1
ATOM 2067 C C . MET A 1 254 ? -18.884 10.384 33.195 1.00 90.94 254 MET A C 1
ATOM 2069 O O . MET A 1 254 ? -19.254 10.501 34.360 1.00 90.94 254 MET A O 1
ATOM 2073 N N . LEU A 1 255 ? -18.089 11.263 32.580 1.00 89.00 255 LEU A N 1
ATOM 2074 C CA . LEU A 1 255 ? -17.543 12.459 33.219 1.00 89.00 255 LEU A CA 1
ATOM 2075 C C . LEU A 1 255 ? -18.643 13.470 33.575 1.00 89.00 255 LEU A C 1
ATOM 2077 O O . LEU A 1 255 ? -18.727 13.911 34.711 1.00 89.00 255 LEU A O 1
ATOM 2081 N N . THR A 1 256 ? -19.547 13.786 32.640 1.00 90.31 256 THR A N 1
ATOM 2082 C CA . THR A 1 256 ? -20.664 14.724 32.885 1.00 90.31 256 THR A CA 1
ATOM 2083 C C . THR A 1 256 ? -21.660 14.210 33.929 1.00 90.31 256 THR A C 1
ATOM 2085 O O . THR A 1 256 ? -22.368 14.996 34.543 1.00 90.31 256 THR A O 1
ATOM 2088 N N . ARG A 1 257 ? -21.744 12.889 34.117 1.00 91.94 257 ARG A N 1
ATOM 2089 C CA . ARG A 1 257 ? -22.607 12.248 35.121 1.00 91.94 257 ARG A CA 1
ATOM 2090 C C . ARG A 1 257 ? -21.889 11.978 36.446 1.00 91.94 257 ARG A C 1
ATOM 2092 O O . ARG A 1 257 ? -22.431 11.219 37.244 1.00 91.94 257 ARG A O 1
ATOM 2099 N N . GLU A 1 258 ? -20.671 12.493 36.627 1.00 86.06 258 GLU A N 1
ATOM 2100 C CA . GLU A 1 258 ? -19.853 12.301 37.838 1.00 86.06 258 GLU A CA 1
ATOM 2101 C C . GLU A 1 258 ? -19.635 10.814 38.198 1.00 86.06 258 GLU A C 1
ATOM 2103 O O . GLU A 1 258 ? -19.439 10.427 39.350 1.00 86.06 258 GLU A O 1
ATOM 2108 N N . LYS A 1 259 ? -19.675 9.927 37.192 1.00 86.19 259 LYS A N 1
ATOM 2109 C CA . LYS A 1 259 ? -19.364 8.499 37.374 1.00 86.19 259 LYS A CA 1
ATOM 2110 C C . LYS A 1 259 ? -17.862 8.243 37.433 1.00 86.19 259 LYS A C 1
ATOM 2112 O O . LYS A 1 259 ? -17.457 7.240 38.013 1.00 86.19 259 LYS A O 1
ATOM 2117 N N . ILE A 1 260 ? -17.083 9.118 36.802 1.00 87.69 260 ILE A N 1
ATOM 2118 C CA . ILE A 1 260 ? -15.621 9.155 36.837 1.00 87.69 260 ILE A CA 1
ATOM 2119 C C . ILE A 1 260 ? -15.197 10.548 37.295 1.00 87.69 260 ILE A C 1
ATOM 2121 O O . ILE A 1 260 ? -15.767 11.543 36.847 1.00 87.69 260 ILE A O 1
ATOM 2125 N N . ASP A 1 261 ? -14.219 10.590 38.183 1.00 85.12 261 ASP A N 1
ATOM 2126 C CA . ASP A 1 261 ? -13.690 11.769 38.862 1.00 85.12 261 ASP A CA 1
ATOM 2127 C C . ASP A 1 261 ? -12.160 11.675 38.979 1.00 85.12 261 ASP A C 1
ATOM 2129 O O . ASP A 1 261 ? -11.539 10.717 38.507 1.00 85.12 261 ASP A O 1
ATOM 2133 N N . GLU A 1 262 ? -11.538 12.689 39.574 1.00 80.31 262 GLU A N 1
ATOM 2134 C CA . GLU A 1 262 ? -10.107 12.671 39.877 1.00 80.31 262 GLU A CA 1
ATOM 2135 C C . GLU A 1 262 ? -9.762 11.432 40.727 1.00 80.31 262 GLU A C 1
ATOM 2137 O O . GLU A 1 262 ? -10.463 11.110 41.682 1.00 80.31 262 GLU A O 1
ATOM 2142 N N . ASN A 1 263 ? -8.678 10.730 40.376 1.00 82.81 263 ASN A N 1
ATOM 2143 C CA . ASN A 1 263 ? -8.231 9.452 40.960 1.00 82.81 263 ASN A CA 1
ATOM 2144 C C . ASN A 1 263 ? -9.017 8.191 40.555 1.00 82.81 263 ASN A C 1
ATOM 2146 O O . ASN A 1 263 ? -8.760 7.102 41.081 1.00 82.81 263 ASN A O 1
ATOM 2150 N N . SER A 1 264 ? -9.909 8.291 39.568 1.00 85.44 264 SER A N 1
ATOM 2151 C CA . SER A 1 264 ? -10.536 7.119 38.957 1.00 85.44 264 SER A CA 1
ATOM 2152 C C . SER A 1 264 ? -9.636 6.428 37.918 1.00 85.44 264 SER A C 1
ATOM 2154 O O . SER A 1 264 ? -8.994 7.074 37.088 1.00 85.44 264 SER A O 1
ATOM 2156 N N . THR A 1 265 ? -9.668 5.095 37.891 1.00 86.00 265 THR A N 1
ATOM 2157 C CA . THR A 1 265 ? -9.180 4.262 36.778 1.00 86.00 265 THR A CA 1
ATOM 2158 C C . THR A 1 265 ? -10.366 3.714 36.005 1.00 86.00 265 THR A C 1
ATOM 2160 O O . THR A 1 265 ? -11.253 3.085 36.588 1.00 86.00 265 THR A O 1
ATOM 2163 N N . VAL A 1 266 ? -10.377 3.912 34.690 1.00 89.00 266 VAL A N 1
ATOM 2164 C CA . VAL A 1 266 ? -11.371 3.325 33.789 1.00 89.00 266 VAL A CA 1
ATOM 2165 C C . VAL A 1 266 ? -10.748 2.153 33.047 1.00 89.00 266 VAL A C 1
ATOM 2167 O O . VAL A 1 266 ? -9.743 2.315 32.359 1.00 89.00 266 VAL A O 1
ATOM 2170 N N . TYR A 1 267 ? -11.378 0.989 33.143 1.00 89.62 267 TYR A N 1
ATOM 2171 C CA . TYR A 1 267 ? -11.015 -0.213 32.404 1.00 89.62 267 TYR A CA 1
ATOM 2172 C C . TYR A 1 267 ? -12.021 -0.448 31.283 1.00 89.62 267 TYR A C 1
ATOM 2174 O O . TYR A 1 267 ? -13.230 -0.480 31.529 1.00 89.62 267 TYR A O 1
ATOM 2182 N N . ILE A 1 268 ? -11.514 -0.611 30.063 1.00 90.94 268 ILE A N 1
ATOM 2183 C CA . ILE A 1 268 ? -12.305 -0.944 28.879 1.00 90.94 268 ILE A CA 1
ATOM 2184 C C . ILE A 1 268 ? -12.019 -2.392 28.487 1.00 90.94 268 ILE A C 1
ATOM 2186 O O . ILE A 1 268 ? -10.884 -2.730 28.140 1.00 90.94 268 ILE A O 1
ATOM 2190 N N . ASP A 1 269 ? -13.068 -3.211 28.505 1.00 89.50 269 ASP A N 1
ATOM 2191 C CA . ASP A 1 269 ? -13.034 -4.624 28.125 1.00 89.50 269 ASP A CA 1
ATOM 2192 C C . ASP A 1 269 ? -14.088 -4.946 27.054 1.00 89.50 269 ASP A C 1
ATOM 2194 O O . ASP A 1 269 ? -15.014 -4.166 26.808 1.00 89.50 269 ASP A O 1
ATOM 2198 N N . ALA A 1 270 ? -13.962 -6.111 26.425 1.00 87.62 270 ALA A N 1
ATOM 2199 C CA . ALA A 1 270 ? -14.971 -6.685 25.549 1.00 87.62 270 ALA A CA 1
ATOM 2200 C C . ALA A 1 270 ? -15.135 -8.180 25.830 1.00 87.62 270 ALA A C 1
ATOM 2202 O O . ALA A 1 270 ? -14.168 -8.940 25.854 1.00 87.62 270 ALA A O 1
ATOM 2203 N N . VAL A 1 271 ? -16.385 -8.619 25.975 1.00 80.94 271 VAL A N 1
ATOM 2204 C CA . VAL A 1 271 ? -16.707 -10.043 26.106 1.00 80.94 271 VAL A CA 1
ATOM 2205 C C . VAL A 1 271 ? -16.883 -10.637 24.716 1.00 80.94 271 VAL A C 1
ATOM 2207 O O . VAL A 1 271 ? -17.665 -10.133 23.909 1.00 80.94 271 VAL A O 1
ATOM 2210 N N . ALA A 1 272 ? -16.184 -11.739 24.441 1.00 63.56 272 ALA A N 1
ATOM 2211 C CA . ALA A 1 272 ? -16.329 -12.472 23.190 1.00 63.56 272 ALA A CA 1
ATOM 2212 C C . ALA A 1 272 ? -17.801 -12.880 22.971 1.00 63.56 272 ALA A C 1
ATOM 2214 O O . ALA A 1 272 ? -18.360 -13.654 23.746 1.00 63.56 272 ALA A O 1
ATOM 2215 N N . GLY A 1 273 ? -18.426 -12.343 21.918 1.00 64.56 273 GLY A N 1
ATOM 2216 C CA . GLY A 1 273 ? -19.829 -12.597 21.563 1.00 64.56 273 GLY A CA 1
ATOM 2217 C C . GLY A 1 273 ? -20.813 -11.472 21.908 1.00 64.56 273 GLY A C 1
ATOM 2218 O O . GLY A 1 273 ? -21.961 -11.543 21.475 1.00 64.56 273 GLY A O 1
ATOM 2219 N N . MET A 1 274 ? -20.388 -10.424 22.623 1.00 69.69 274 MET A N 1
ATOM 2220 C CA . MET A 1 274 ? -21.175 -9.200 22.817 1.00 69.69 274 MET A CA 1
ATOM 2221 C C . MET A 1 274 ? -20.588 -8.054 21.982 1.00 69.69 274 MET A C 1
ATOM 2223 O O . MET A 1 274 ? -19.398 -7.766 22.064 1.00 69.69 274 MET A O 1
ATOM 2227 N N . ASN A 1 275 ? -21.431 -7.358 21.214 1.00 74.50 275 ASN A N 1
ATOM 2228 C CA . ASN A 1 275 ? -21.045 -6.194 20.395 1.00 74.50 275 ASN A CA 1
ATOM 2229 C C . ASN A 1 275 ? -20.960 -4.880 21.205 1.00 74.50 275 ASN A C 1
ATOM 2231 O O . ASN A 1 275 ? -21.148 -3.775 20.683 1.00 74.50 275 ASN A O 1
ATOM 2235 N N . GLU A 1 276 ? -20.710 -4.985 22.508 1.00 83.62 276 GLU A N 1
ATOM 2236 C CA . GLU A 1 276 ? -20.663 -3.849 23.422 1.00 83.62 276 GLU A CA 1
ATOM 2237 C C . GLU A 1 276 ? -19.378 -3.856 24.247 1.00 83.62 276 GLU A C 1
ATOM 2239 O O . GLU A 1 276 ? -18.890 -4.900 24.679 1.00 83.62 276 GLU A O 1
ATOM 2244 N N . LEU A 1 277 ? -18.838 -2.655 24.460 1.00 87.75 277 LEU A N 1
ATOM 2245 C CA . LEU A 1 277 ? -17.704 -2.433 25.347 1.00 87.75 277 LEU A CA 1
ATOM 2246 C C . LEU A 1 277 ? -18.192 -2.337 26.791 1.00 87.75 277 LEU A C 1
ATOM 2248 O O . LEU A 1 277 ? -19.140 -1.605 27.087 1.00 87.75 277 LEU A O 1
ATOM 2252 N N . LEU A 1 278 ? -17.496 -3.025 27.689 1.00 88.19 278 LEU A N 1
ATOM 2253 C CA . LEU A 1 278 ? -17.717 -2.934 29.123 1.00 88.19 278 LEU A CA 1
ATOM 2254 C C . LEU A 1 278 ? -16.779 -1.893 29.726 1.00 88.19 278 LEU A C 1
ATOM 2256 O O . LEU A 1 278 ? -15.583 -1.872 29.440 1.00 88.19 278 LEU A O 1
ATOM 2260 N N . TYR A 1 279 ? -17.341 -1.043 30.582 1.00 90.25 279 TYR A N 1
ATOM 2261 C CA . TYR A 1 279 ? -16.615 0.005 31.291 1.00 90.25 279 TYR A CA 1
ATOM 2262 C C . TYR A 1 279 ? -16.673 -0.285 32.786 1.00 90.25 279 TYR A C 1
ATOM 2264 O O . TYR A 1 279 ? -17.745 -0.210 33.389 1.00 90.25 279 TYR A O 1
ATOM 2272 N N . MET A 1 280 ? -15.527 -0.596 33.385 1.00 87.00 280 MET A N 1
ATOM 2273 C CA . MET A 1 280 ? -15.391 -0.747 34.834 1.00 87.00 280 MET A CA 1
ATOM 2274 C C . MET A 1 280 ? -14.629 0.452 35.392 1.00 87.00 280 MET A C 1
ATOM 2276 O O . MET A 1 280 ? -13.662 0.907 34.787 1.00 87.00 280 MET A O 1
ATOM 2280 N N . VAL A 1 281 ? -15.071 0.981 36.532 1.00 88.19 281 VAL A N 1
ATOM 2281 C CA . VAL A 1 281 ? -14.459 2.155 37.169 1.00 88.19 281 VAL A CA 1
ATOM 2282 C C . VAL A 1 281 ? -14.006 1.788 38.572 1.00 88.19 281 VAL A C 1
ATOM 2284 O O . VAL A 1 281 ? -14.767 1.195 39.336 1.00 88.19 281 VAL A O 1
ATOM 2287 N N . THR A 1 282 ? -12.786 2.175 38.924 1.00 85.38 282 THR A N 1
ATOM 2288 C CA . THR A 1 282 ? -12.236 2.022 40.274 1.00 85.38 282 THR A CA 1
ATOM 2289 C C . THR A 1 282 ? -11.798 3.387 40.789 1.00 85.38 282 THR A C 1
ATOM 2291 O O . THR A 1 282 ? -10.965 4.028 40.164 1.00 85.38 282 THR A O 1
ATOM 2294 N N . ARG A 1 283 ? -12.346 3.837 41.924 1.00 75.06 283 ARG A N 1
ATOM 2295 C CA . ARG A 1 283 ? -12.134 5.197 42.467 1.00 75.06 283 ARG A CA 1
ATOM 2296 C C . ARG A 1 283 ? -10.849 5.382 43.296 1.00 75.06 283 ARG A C 1
ATOM 2298 O O . ARG A 1 283 ? -10.567 6.484 43.737 1.00 75.06 283 ARG A O 1
ATOM 2305 N N . ASN A 1 284 ? -10.068 4.317 43.495 1.00 64.12 284 ASN A N 1
ATOM 2306 C CA . ASN A 1 284 ? -8.869 4.314 44.350 1.00 64.12 284 ASN A CA 1
ATOM 2307 C C . ASN A 1 284 ? -7.584 3.948 43.579 1.00 64.12 284 ASN A C 1
ATOM 2309 O O . ASN A 1 284 ? -6.654 3.414 44.175 1.00 64.12 284 ASN A O 1
ATOM 2313 N N . GLY A 1 285 ? -7.552 4.140 42.256 1.00 56.69 285 GLY A N 1
ATOM 2314 C CA . GLY A 1 285 ? -6.480 3.628 41.385 1.00 56.69 285 GLY A CA 1
ATOM 2315 C C . GLY A 1 285 ? -5.873 4.664 40.437 1.00 56.69 285 GLY A C 1
ATOM 2316 O O . GLY A 1 285 ? -5.317 4.289 39.403 1.00 56.69 285 GLY A O 1
ATOM 2317 N N . GLY A 1 286 ? -6.036 5.956 40.736 1.00 53.66 286 GLY A N 1
ATOM 2318 C CA . GLY A 1 286 ? -5.490 7.057 39.942 1.00 53.66 286 GLY A CA 1
ATOM 2319 C C . GLY A 1 286 ? -3.990 6.933 39.649 1.00 53.66 286 GLY A C 1
ATOM 2320 O O . GLY A 1 286 ? -3.296 6.067 40.169 1.00 53.66 286 GLY A O 1
ATOM 2321 N N . LEU A 1 287 ? -3.469 7.857 38.837 1.00 51.88 287 LEU A N 1
ATOM 2322 C CA . LEU A 1 287 ? -2.056 7.949 38.414 1.00 51.88 287 LEU A CA 1
ATOM 2323 C C . LEU A 1 287 ? -1.025 8.073 39.558 1.00 51.88 287 LEU A C 1
ATOM 2325 O O . LEU A 1 287 ? 0.163 8.248 39.291 1.00 51.88 287 LEU A O 1
ATOM 2329 N N . VAL A 1 288 ? -1.467 8.020 40.814 1.00 47.28 288 VAL A N 1
ATOM 2330 C CA . VAL A 1 288 ? -0.643 8.106 42.011 1.00 47.28 288 VAL A CA 1
ATOM 2331 C C . VAL A 1 288 ? -1.072 6.998 42.966 1.00 47.28 288 VAL A C 1
ATOM 2333 O O . VAL A 1 288 ? -2.165 7.019 43.527 1.00 47.28 288 VAL A O 1
ATOM 2336 N N . ASP A 1 289 ? -0.185 6.028 43.148 1.00 43.44 289 ASP A N 1
ATOM 2337 C CA . ASP A 1 289 ? -0.283 5.051 44.222 1.00 43.44 289 ASP A CA 1
ATOM 2338 C C . ASP A 1 289 ? 0.090 5.748 45.544 1.00 43.44 289 ASP A C 1
ATOM 2340 O O . ASP A 1 289 ? 1.219 6.233 45.697 1.00 43.44 289 ASP A O 1
ATOM 2344 N N . ASN A 1 290 ? -0.852 5.831 46.495 1.00 43.25 290 ASN A N 1
ATOM 2345 C CA . ASN A 1 290 ? -0.701 6.572 47.763 1.00 43.25 290 ASN A CA 1
ATOM 2346 C C . ASN A 1 290 ? 0.459 6.065 48.648 1.00 43.25 290 ASN A C 1
ATOM 2348 O O . ASN A 1 290 ? 0.813 6.712 49.632 1.00 43.25 290 ASN A O 1
ATOM 2352 N N . THR A 1 291 ? 1.050 4.919 48.308 1.00 42.16 291 THR A N 1
ATOM 2353 C CA . THR A 1 291 ? 2.144 4.266 49.035 1.00 42.16 291 THR A CA 1
ATOM 2354 C C . THR A 1 291 ? 3.519 4.376 48.375 1.00 42.16 291 THR A C 1
ATOM 2356 O O . THR A 1 291 ? 4.516 4.211 49.074 1.00 42.16 291 THR A O 1
ATOM 2359 N N . THR A 1 292 ? 3.614 4.651 47.068 1.00 48.22 292 THR A N 1
ATOM 2360 C CA . THR A 1 292 ? 4.899 4.584 46.334 1.00 48.22 292 THR A CA 1
ATOM 2361 C C . THR A 1 292 ? 5.234 5.813 45.486 1.00 48.22 292 THR A C 1
ATOM 2363 O O . THR A 1 292 ? 6.384 5.953 45.074 1.00 48.22 292 THR A O 1
ATOM 2366 N N . GLY A 1 293 ? 4.291 6.731 45.234 1.00 41.22 293 GLY A N 1
ATOM 2367 C CA . GLY A 1 293 ? 4.566 7.992 44.525 1.00 41.22 293 GLY A CA 1
ATOM 2368 C C . GLY A 1 293 ? 4.977 7.848 43.049 1.00 41.22 293 GLY A C 1
ATOM 2369 O O . GLY A 1 293 ? 5.360 8.838 42.422 1.00 41.22 293 GLY A O 1
ATOM 2370 N N . HIS A 1 294 ? 4.896 6.646 42.469 1.00 39.94 294 HIS A N 1
ATOM 2371 C CA . HIS A 1 294 ? 5.232 6.412 41.067 1.00 39.94 294 HIS A CA 1
ATOM 2372 C C . HIS A 1 294 ? 4.045 6.707 40.141 1.00 39.94 294 HIS A C 1
ATOM 2374 O O . HIS A 1 294 ? 2.965 6.136 40.279 1.00 39.94 294 HIS A O 1
ATOM 2380 N N . LYS A 1 295 ? 4.288 7.590 39.165 1.00 45.47 295 LYS A N 1
ATOM 2381 C CA . LYS A 1 295 ? 3.378 7.931 38.065 1.00 45.47 295 LYS A CA 1
ATOM 2382 C C . LYS A 1 295 ? 3.292 6.729 37.119 1.00 45.47 295 LYS A C 1
ATOM 2384 O O . LYS A 1 295 ? 4.231 6.489 36.365 1.00 45.47 295 LYS A O 1
ATOM 2389 N N . SER A 1 296 ? 2.229 5.935 37.204 1.00 44.97 296 SER A N 1
ATOM 2390 C CA . SER A 1 296 ? 2.033 4.790 36.309 1.00 44.97 296 SER A CA 1
ATOM 2391 C C . SER A 1 296 ? 1.806 5.267 34.871 1.00 44.97 296 SER A C 1
ATOM 2393 O O . SER A 1 296 ? 1.231 6.330 34.635 1.00 44.97 296 SER A O 1
ATOM 2395 N N . ASP A 1 297 ? 2.325 4.513 33.902 1.00 42.69 297 ASP A N 1
ATOM 2396 C CA . ASP A 1 297 ? 2.277 4.878 32.489 1.00 42.69 297 ASP A CA 1
ATOM 2397 C C . ASP A 1 297 ? 0.852 5.186 32.006 1.00 42.69 297 ASP A C 1
ATOM 2399 O O . ASP A 1 297 ? -0.132 4.588 32.435 1.00 42.69 297 ASP A O 1
ATOM 2403 N N . ILE A 1 298 ? 0.772 6.122 31.056 1.00 54.75 298 ILE A N 1
ATOM 2404 C CA . ILE A 1 298 ? -0.444 6.742 30.494 1.00 54.75 298 ILE A CA 1
ATOM 2405 C C . ILE A 1 298 ? -1.486 5.710 30.002 1.00 54.75 298 ILE A C 1
ATOM 2407 O O . ILE A 1 298 ? -2.648 6.057 29.830 1.00 54.75 298 ILE A O 1
ATOM 2411 N N . LEU A 1 299 ? -1.101 4.448 29.797 1.00 53.78 299 LEU A N 1
ATOM 2412 C CA . LEU A 1 299 ? -1.982 3.321 29.499 1.00 53.78 299 LEU A CA 1
ATOM 2413 C C . LEU A 1 299 ? -1.513 2.098 30.308 1.00 53.78 299 LEU A C 1
ATOM 2415 O O . LEU A 1 299 ? -0.414 1.602 30.068 1.00 53.78 299 LEU A O 1
ATOM 2419 N N . ILE A 1 300 ? -2.338 1.591 31.228 1.00 57.38 300 ILE A N 1
ATOM 2420 C CA . ILE A 1 300 ? -2.025 0.364 31.981 1.00 57.38 300 ILE A CA 1
ATOM 2421 C C . ILE A 1 300 ? -2.404 -0.841 31.111 1.00 57.38 300 ILE A C 1
ATOM 2423 O O . ILE A 1 300 ? -3.581 -1.049 30.806 1.00 57.38 300 ILE A O 1
ATOM 2427 N N . GLU A 1 301 ? -1.412 -1.623 30.683 1.00 50.72 301 GLU A N 1
ATOM 2428 C CA . GLU A 1 301 ? -1.634 -2.871 29.945 1.00 50.72 301 GLU A CA 1
ATOM 2429 C C . GLU A 1 301 ? -2.010 -3.999 30.915 1.00 50.72 301 GLU A C 1
ATOM 2431 O O . GLU A 1 301 ? -1.276 -4.292 31.858 1.00 50.72 301 GLU A O 1
ATOM 2436 N N . LEU A 1 302 ? -3.156 -4.645 30.687 1.00 48.03 302 LEU A N 1
ATOM 2437 C CA . LEU A 1 302 ? -3.573 -5.824 31.445 1.00 48.03 302 LEU A CA 1
ATOM 2438 C C . LEU A 1 302 ? -3.278 -7.092 30.624 1.00 48.03 302 LEU A C 1
ATOM 2440 O O . LEU A 1 302 ? -3.739 -7.183 29.484 1.00 48.03 302 LEU A O 1
ATOM 2444 N N . PRO A 1 303 ? -2.542 -8.083 31.162 1.00 37.12 303 PRO A N 1
ATOM 2445 C CA . PRO A 1 303 ? -2.343 -9.356 30.477 1.00 37.12 303 PRO A CA 1
ATOM 2446 C C . PRO A 1 303 ? -3.669 -10.124 30.344 1.00 37.12 303 PRO A C 1
ATOM 2448 O O . PRO A 1 303 ? -4.504 -10.110 31.248 1.00 37.12 303 PRO A O 1
ATOM 2451 N N . ASN A 1 304 ? -3.855 -10.811 29.210 1.00 39.56 304 ASN A N 1
ATOM 2452 C CA . ASN A 1 304 ? -5.057 -11.590 28.895 1.00 39.56 304 ASN A CA 1
ATOM 2453 C C . ASN A 1 304 ? -5.368 -12.633 29.985 1.00 39.56 304 ASN A C 1
ATOM 2455 O O . ASN A 1 304 ? -4.656 -13.625 30.140 1.00 39.56 304 ASN A O 1
ATOM 2459 N N . GLY A 1 305 ? -6.472 -12.432 30.705 1.00 34.59 305 GLY A N 1
ATOM 2460 C CA . GLY A 1 305 ? -6.990 -13.369 31.697 1.00 34.59 305 GLY A CA 1
ATOM 2461 C C . GLY A 1 305 ? -7.769 -14.515 31.053 1.00 34.59 305 GLY A C 1
ATOM 2462 O O . GLY A 1 305 ? -8.986 -14.440 30.900 1.00 34.59 305 GLY A O 1
ATOM 2463 N N . HIS A 1 306 ? -7.082 -15.608 30.726 1.00 34.50 306 HIS A N 1
ATOM 2464 C CA . HIS A 1 306 ? -7.711 -16.923 30.605 1.00 34.50 306 HIS A CA 1
ATOM 2465 C C . HIS A 1 306 ? -7.064 -17.868 31.617 1.00 34.50 306 HIS A C 1
ATOM 2467 O O . HIS A 1 306 ? -6.008 -18.431 31.356 1.00 34.50 306 HIS A O 1
ATOM 2473 N N . ASN A 1 307 ? -7.674 -17.966 32.800 1.00 28.48 307 ASN A N 1
ATOM 2474 C CA . ASN A 1 307 ? -7.825 -19.211 33.556 1.00 28.48 307 ASN A CA 1
ATOM 2475 C C . ASN A 1 307 ? -8.630 -18.942 34.831 1.00 28.48 307 ASN A C 1
ATOM 2477 O O . ASN A 1 307 ? -8.136 -18.380 35.806 1.00 28.48 307 ASN A O 1
ATOM 2481 N N . ARG A 1 308 ? -9.895 -19.370 34.812 1.00 28.58 308 ARG A N 1
ATOM 2482 C CA . ARG A 1 308 ? -10.643 -19.675 36.029 1.00 28.58 308 ARG A CA 1
ATOM 2483 C C . ARG A 1 308 ? -10.293 -21.111 36.429 1.00 28.58 308 ARG A C 1
ATOM 2485 O O . ARG A 1 308 ? -10.578 -22.018 35.661 1.00 28.58 308 ARG A O 1
ATOM 2492 N N . ASN A 1 309 ? -9.730 -21.230 37.631 1.00 27.94 309 ASN A N 1
ATOM 2493 C CA . ASN A 1 309 ? -9.612 -22.399 38.512 1.00 27.94 309 ASN A CA 1
ATOM 2494 C C . ASN A 1 309 ? -8.851 -23.635 37.997 1.00 27.94 309 ASN A C 1
ATOM 2496 O O . ASN A 1 309 ? -9.344 -24.372 37.157 1.00 27.94 309 ASN A O 1
ATOM 2500 N N . ASP A 1 310 ? -7.691 -23.917 38.601 1.00 26.97 310 ASP A N 1
ATOM 2501 C CA . ASP A 1 310 ? -7.616 -24.931 39.665 1.00 26.97 310 ASP A CA 1
ATOM 2502 C C . ASP A 1 310 ? -6.255 -24.923 40.386 1.00 26.97 310 ASP A C 1
ATOM 2504 O O . ASP A 1 310 ? -5.203 -24.762 39.777 1.00 26.97 310 ASP A O 1
ATOM 2508 N N . GLY A 1 311 ? -6.314 -25.107 41.710 1.00 25.44 311 GLY A N 1
ATOM 2509 C CA . GLY A 1 311 ? -5.369 -25.926 42.477 1.00 25.44 311 GLY A CA 1
ATOM 2510 C C . GLY A 1 311 ? -3.897 -25.510 42.566 1.00 25.44 311 GLY A C 1
ATOM 2511 O O . GLY A 1 311 ? -3.079 -25.900 41.748 1.00 25.44 311 GLY A O 1
ATOM 2512 N N . ALA A 1 312 ? -3.562 -24.836 43.669 1.00 27.45 312 ALA A N 1
ATOM 2513 C CA . ALA A 1 312 ? -2.361 -25.035 44.491 1.00 27.45 312 ALA A CA 1
ATOM 2514 C C . ALA A 1 312 ? -1.103 -25.668 43.848 1.00 27.45 312 ALA A C 1
ATOM 2516 O O . ALA A 1 312 ? -1.032 -26.884 43.721 1.00 27.45 312 ALA A O 1
ATOM 2517 N N . GLN A 1 313 ? -0.021 -24.890 43.702 1.00 28.39 313 GLN A N 1
ATOM 2518 C CA . GLN A 1 313 ? 1.234 -25.229 44.388 1.00 28.39 313 GLN A CA 1
ATOM 2519 C C . GLN A 1 313 ? 2.266 -24.100 44.397 1.00 28.39 313 GLN A C 1
ATOM 2521 O O . GLN A 1 313 ? 2.331 -23.217 43.550 1.00 28.39 313 GLN A O 1
ATOM 2526 N N . SER A 1 314 ? 3.035 -24.157 45.467 1.00 27.09 314 SER A N 1
ATOM 2527 C CA . SER A 1 314 ? 3.893 -23.167 46.081 1.00 27.09 314 SER A CA 1
ATOM 2528 C C . SER A 1 314 ? 5.232 -22.978 45.362 1.00 27.09 314 SER A C 1
ATOM 2530 O O . SER A 1 314 ? 5.858 -23.936 44.930 1.00 27.09 314 SER A O 1
ATOM 2532 N N . VAL A 1 315 ? 5.688 -21.722 45.366 1.00 30.17 315 VAL A N 1
ATOM 2533 C CA . VAL A 1 315 ? 7.064 -21.250 45.621 1.00 30.17 315 VAL A CA 1
ATOM 2534 C C . VAL A 1 315 ? 8.223 -22.055 45.015 1.00 30.17 315 VAL A C 1
ATOM 2536 O O . VAL A 1 315 ? 8.572 -23.122 45.507 1.00 30.17 315 VAL A O 1
ATOM 2539 N N . LYS A 1 316 ? 8.994 -21.396 44.139 1.00 30.64 316 LYS A N 1
ATOM 2540 C CA . LYS A 1 316 ? 10.467 -21.379 44.225 1.00 30.64 316 LYS A CA 1
ATOM 2541 C C . LYS A 1 316 ? 11.039 -20.138 43.532 1.00 30.64 316 LYS A C 1
ATOM 2543 O O . LYS A 1 316 ? 11.044 -20.031 42.312 1.00 30.64 316 LYS A O 1
ATOM 2548 N N . LYS A 1 317 ? 11.529 -19.194 44.345 1.00 28.94 317 LYS A N 1
ATOM 2549 C CA . LYS A 1 317 ? 12.523 -18.192 43.933 1.00 28.94 317 LYS A CA 1
ATOM 2550 C C . LYS A 1 317 ? 13.799 -18.933 43.537 1.00 28.94 317 LYS A C 1
ATOM 2552 O O . LYS A 1 317 ? 14.264 -19.757 44.324 1.00 28.94 317 LYS A O 1
ATOM 2557 N N . MET A 1 318 ? 14.415 -18.581 42.410 1.00 25.39 318 MET A N 1
ATOM 2558 C CA . MET A 1 318 ? 15.836 -18.856 42.220 1.00 25.39 318 MET A CA 1
ATOM 2559 C C . MET A 1 318 ? 16.540 -17.733 41.455 1.00 25.39 318 MET A C 1
ATOM 2561 O O . MET A 1 318 ? 15.971 -17.090 40.580 1.00 25.39 318 MET A O 1
ATOM 2565 N N . LYS A 1 319 ? 17.751 -17.476 41.950 1.00 25.41 319 LYS A N 1
ATOM 2566 C CA . LYS A 1 319 ? 18.710 -16.397 41.700 1.00 25.41 319 LYS A CA 1
ATOM 2567 C C . LYS A 1 319 ? 19.103 -16.263 40.227 1.00 25.41 319 LYS A C 1
ATOM 2569 O O . LYS A 1 319 ? 19.312 -17.267 39.558 1.00 25.41 319 LYS A O 1
ATOM 2574 N N . ILE A 1 320 ? 19.328 -15.022 39.805 1.00 26.25 320 ILE A N 1
ATOM 2575 C CA . ILE A 1 320 ? 20.154 -14.682 38.644 1.00 26.25 320 ILE A CA 1
ATOM 2576 C C . ILE A 1 320 ? 21.615 -14.705 39.120 1.00 26.25 320 ILE A C 1
ATOM 2578 O O . ILE A 1 320 ? 21.933 -14.082 40.136 1.00 26.25 320 ILE A O 1
ATOM 2582 N N . VAL A 1 321 ? 22.469 -15.443 38.416 1.00 29.78 321 VAL A N 1
ATOM 2583 C CA . VAL A 1 321 ? 23.936 -15.365 38.499 1.00 29.78 321 VAL A CA 1
ATOM 2584 C C . VAL A 1 321 ? 24.406 -14.789 37.155 1.00 29.78 321 VAL A C 1
ATOM 2586 O O . VAL A 1 321 ? 23.831 -15.174 36.136 1.00 29.78 321 VAL A O 1
ATOM 2589 N N . PRO A 1 322 ? 25.356 -13.841 37.126 1.00 29.50 322 PRO A N 1
ATOM 2590 C CA . PRO A 1 322 ? 25.996 -13.416 35.887 1.00 29.50 322 PRO A CA 1
ATOM 2591 C C . PRO A 1 322 ? 27.047 -14.455 35.477 1.00 29.50 322 PRO A C 1
ATOM 2593 O O . PRO A 1 322 ? 27.875 -14.834 36.302 1.00 29.50 322 PRO A O 1
ATOM 2596 N N . ASP A 1 323 ? 26.999 -14.910 34.227 1.00 31.16 323 ASP A N 1
ATOM 2597 C CA . ASP A 1 323 ? 28.080 -15.705 33.644 1.00 31.16 323 ASP A CA 1
ATOM 2598 C C . ASP A 1 323 ? 29.212 -14.748 33.245 1.00 31.16 323 ASP A C 1
ATOM 2600 O O . ASP A 1 323 ? 29.045 -13.901 32.363 1.00 31.16 323 ASP A O 1
ATOM 2604 N N . GLU A 1 324 ? 30.323 -14.853 33.975 1.00 31.80 324 GLU A N 1
ATOM 2605 C CA . GLU A 1 324 ? 31.637 -14.347 33.589 1.00 31.80 324 GLU A CA 1
ATOM 2606 C C . GLU A 1 324 ? 32.281 -15.280 32.555 1.00 31.80 324 GLU A C 1
ATOM 2608 O O . GLU A 1 324 ? 31.914 -16.448 32.410 1.00 31.80 324 GLU A O 1
ATOM 2613 N N . ASP A 1 325 ? 33.219 -14.684 31.830 1.00 34.47 325 ASP A N 1
ATOM 2614 C CA . ASP A 1 325 ? 34.025 -15.207 30.739 1.00 34.47 325 ASP A CA 1
ATOM 2615 C C . ASP A 1 325 ? 34.671 -16.574 31.017 1.00 34.47 325 ASP A C 1
ATOM 2617 O O . ASP A 1 325 ? 35.107 -16.848 32.131 1.00 34.47 325 ASP A O 1
ATOM 2621 N N . ASP A 1 326 ? 34.846 -17.382 29.966 1.00 33.47 326 ASP A N 1
ATOM 2622 C CA . ASP A 1 326 ? 36.047 -18.212 29.876 1.00 33.47 326 ASP A CA 1
ATOM 2623 C C . ASP A 1 326 ? 36.426 -18.514 28.420 1.00 33.47 326 ASP A C 1
ATOM 2625 O O . ASP A 1 326 ? 35.620 -18.943 27.585 1.00 33.47 326 ASP A O 1
ATOM 2629 N N . ASP A 1 327 ? 37.696 -18.230 28.159 1.00 31.72 327 ASP A N 1
ATOM 2630 C CA . ASP A 1 327 ? 38.455 -18.469 26.946 1.00 31.72 327 ASP A CA 1
ATOM 2631 C C . ASP A 1 327 ? 38.516 -19.961 26.563 1.00 31.72 327 ASP A C 1
ATOM 2633 O O . ASP A 1 327 ? 38.614 -20.842 27.410 1.00 31.72 327 ASP A 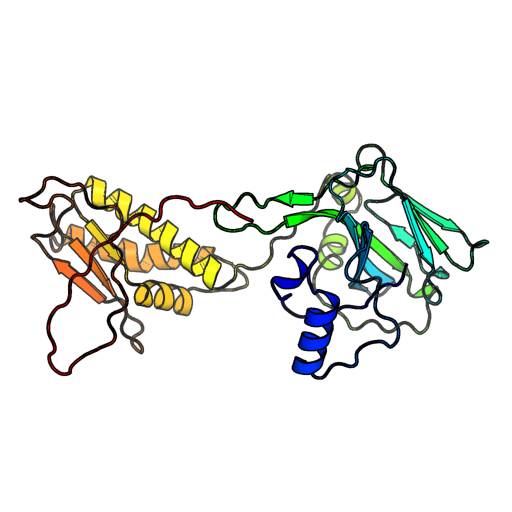O 1
ATOM 2637 N N . MET A 1 328 ? 38.493 -20.183 25.245 1.00 32.03 328 MET A N 1
ATOM 2638 C CA . MET A 1 328 ? 39.303 -21.094 24.410 1.00 32.03 328 MET A CA 1
ATOM 2639 C C . MET A 1 328 ? 39.851 -22.440 24.955 1.00 32.03 328 MET A C 1
ATOM 2641 O O . MET A 1 328 ? 40.262 -22.594 26.102 1.00 32.03 328 MET A O 1
ATOM 2645 N N . PRO A 1 329 ? 40.005 -23.428 24.055 1.00 47.69 329 PRO A N 1
ATOM 2646 C CA . PRO A 1 329 ? 41.171 -23.443 23.154 1.00 47.69 329 PRO A CA 1
ATOM 2647 C C . PRO A 1 329 ? 40.866 -23.517 21.656 1.00 47.69 329 PRO A C 1
ATOM 2649 O O . PRO A 1 329 ? 39.799 -24.049 21.270 1.00 47.69 329 PRO A O 1
#

InterPro domains:
  IPR019489 Clp ATPase, C-terminal [PF10431] (188-267)
  IPR019489 Clp ATPase, C-terminal [SM01086] (188-279)
  IPR027417 P-loop containing nucleoside triphosphate hydrolase [SSF52540] (164-272)
  IPR056900 COBRA, C-terminal domain [PF25079] (15-167)

Radius of gyration: 28.25 Å; chains: 1; bounding box: 64×44×82 Å

Secondary structure (DSSP, 8-state):
-PPPBPPSSPPPGGGSS-STTHHHHHHHHHHHTTPPPPSSPPS-TT-SEEEEEEEEEEETTEEEEEEEEEE-SSS-EES-EEEEE-TTTSTTEEEESSEEEEEETTTTSEEEEEEPTT--EEPPPEE-S-TT---EE-EEEEEEEEEESTT-TT--------SSHHHHHHS-HHHHTT-S----PPPPPHHHHHHHHHHHHHHHHHHHHTTT-EEEE-HHHHHHHHHHH-BTTTBTHHHHHHIIIIIIHHHHHHHHTTSS-TT-EEEEEE-TT-SSEEEEEETT-SSB-TTT--B--SSBPPP--------------------------

Organism: Colocasia esculenta (NCBI:txid4460)

Foldseek 3Di:
DDEDADDDDDDDCLVFFDQPCPVVVVVVVCVVVVHDDDPDDAPHRPDQKDKYKYFDFDDDFWTKIKIKIWGAAQAKDAFDKDKDADQQFLQFWDAKDQWHWDFDVVPNSIIMTTGDVVRRMQDAWDAPPDPVDRGTGTRMDMIMIIGTCVRRPPDDDDGPPDDDVVVPVPDDVVVVVPDPDDDDDDADDPVRLLVVLVVLVLVVLVVVVVQQEAEAEESQQSVLLCVVQDDSVVHNVSSNVSCCVAVVVVVVVCVVVVVDHHQKYWYWHDDVPDSDIDIDIDNNHTLQDPPPRHRPDSYDYDPDDPDDDDDDDDDDDDDDDDDDDDDDD

Sequence (329 aa):
MFSSPSPEGPRPRSSKTAFDNRTTKAKAWAKIKRRQVPHTLPYGDFCGVSINWYVYSDYRKGWTARITIFNWEDYTFQNWFAAIQIKKAYRGYENVYSFNGTKLPELNNTIFFEGLPGLNYLMLISSENDPSSQARVPGKQQSVISFTKKQTPGINIQKGDGFPTRVRKHFRPELLNRLDEIVIFDPLSHEQLRKFARLQMKDVAARLAERGIALAVIDAALDLVLSESYDPVYGARPVRRWLEKRVVTQLSKMLTREKIDENSTVYIDAVAGMNELLYMVTRNGGLVDNTTGHKSDILIELPNGHNRNDGAQSVKKMKIVPDEDDDMP

pLDDT: mean 70.96, std 19.81, range [25.14, 92.44]